Protein 2WEI (pdb70)

Secondary structure (DSSP, 8-state):
--HHHHHHTHHHHHHEEEEEEEEEETTEEEEEEEETTT--EEEEEEEEGGGBSSS-HHHHHHHHHHHHT---TTB--EEEEEE-SSEEEEEE----S-BHHHHHHHHSS--HHHHHHHHHHHHHHHHHHHHTT---S---GGGEEES-SSTTPPEEE-STTGGGTBPPPSS-S-HHHHHTT--HHHHTT---THHHHHHHHHHHHHHHHSS-SS--SSHHHHHHHHHH------SGGGTTS-HHHHHHHHHHT-SSGGGSPPHHHHHHSHHHHHH---

Radius of gyration: 19.46 Å; Cα contacts (8 Å, |Δi|>4): 478; chains: 1; bounding box: 49×35×54 Å

Nearest PDB structures (foldseek):
  2wei-assembly1_A  TM=1.004E+00  e=2.067E-55  Cryptosporidium parvum Iowa II
  3i7c-assembly1_A  TM=9.605E-01  e=8.609E-40  Toxoplasma gondii
  4wg4-assembly1_A  TM=9.644E-01  e=1.020E-39  Toxoplasma gondii
  3upx-assembly1_A  TM=9.645E-01  e=1.513E-39  Toxoplasma gondii
  3ma6-assembly2_B  TM=9.588E-01  e=8.684E-39  Toxoplasma gondii

CATH classification: 3.30.200.20 (+1 more: 1.10.510.10)

InterPro domains:
  IPR000719 Protein kinase domain [PF00069] (76-332)
  IPR000719 Protein kinase domain [PS50011] (76-332)
  IPR000719 Protein kinase domain [SM00220] (76-332)
  IPR002048 EF-hand domain [PF13499] (383-457)
  IPR002048 EF-hand domain [PF13499] (468-531)
  IPR002048 EF-hand domain [PS50222] (380-415)
  IPR002048 EF-hand domain [PS50222] (430-465)
  IPR002048 EF-hand domain [PS50222] (466-501)
  IPR002048 EF-hand domain [PS50222] (502-537)
  IPR002048 EF-hand domain [SM00054] (384-412)
  IPR002048 EF-hand domain [SM00054] (434-462)
  IPR002048 EF-hand domain [SM00054] (470-498)
  IPR002048 EF-hand domain [SM00054] (506-534)
  IPR002048 EF-hand domain [cd00051] (472-532)
  IPR008271 Serine/threonine-protein kinase, active site [PS00108] (194-206)
  IPR011009 Protein kinase-like domain superfamily [SSF56112] (69-348)
  IPR011992 EF-hand domain pair [SSF47473] (380-535)
  IPR017441 Protein kinase, ATP binding site [PS00107] (82-105)
  IPR018247 EF-Hand 1, calcium-binding site [PS00018] (393-405)
  IPR018247 EF-Hand 1, calcium-binding site [PS00018] (443-455)

Structure (mmCIF, N/CA/C/O backbone):
data_2WEI
#
_entry.id   2WEI
#
_cell.length_a   68.900
_cell.length_b   68.900
_cell.length_c   130.460
_cell.angle_alpha   90.00
_cell.angle_beta   90.00
_cell.angle_gamma   90.00
#
_symmetry.space_group_name_H-M   'P 43 21 2'
#
loop_
_entity.id
_entity.type
_entity.pdbx_description
1 polymer 'CALMODULIN-DOMAIN PROTEIN KINASE 1, PUTATIVE'
2 non-polymer 1-tert-butyl-3-(3-methylbenzyl)-1H-pyrazolo[3,4-d]pyrimidin-4-amine
3 water water
#
loop_
_atom_site.group_PDB
_atom_site.id
_atom_site.type_symbol
_atom_site.label_atom_id
_atom_site.label_alt_id
_atom_site.label_comp_id
_atom_site.label_asym_id
_atom_site.label_entity_id
_atom_site.label_seq_id
_atom_site.pdbx_PDB_ins_code
_atom_site.Cartn_x
_atom_site.Cartn_y
_atom_site.Cartn_z
_atom_site.occupancy
_atom_site.B_iso_or_equiv
_atom_site.auth_seq_id
_atom_site.auth_comp_id
_atom_site.auth_asym_id
_atom_site.auth_atom_id
_atom_site.pdbx_PDB_model_num
ATOM 1 N N . SER A 1 9 ? 38.419 -12.377 -24.862 1.00 21.90 -8 SER A N 1
ATOM 2 C CA . SER A 1 9 ? 38.329 -12.367 -26.344 1.00 18.38 -8 SER A CA 1
ATOM 3 C C . SER A 1 9 ? 39.720 -12.541 -26.990 1.00 17.43 -8 SER A C 1
ATOM 4 O O . SER A 1 9 ? 40.749 -12.563 -26.297 1.00 18.68 -8 SER A O 1
ATOM 7 N N . GLY A 1 10 ? 39.735 -12.680 -28.314 1.00 12.10 -7 GLY A N 1
ATOM 8 C CA . GLY A 1 10 ? 40.959 -13.014 -29.044 1.00 12.26 -7 GLY A CA 1
ATOM 9 C C . GLY A 1 10 ? 41.065 -14.521 -29.230 1.00 11.65 -7 GLY A C 1
ATOM 10 O O . GLY A 1 10 ? 40.540 -15.285 -28.415 1.00 12.53 -7 GLY A O 1
ATOM 11 N N . ARG A 1 11 ? 41.722 -14.943 -30.316 1.00 9.67 -6 ARG A N 1
ATOM 12 C CA . ARG A 1 11 ? 41.802 -16.370 -30.667 1.00 9.63 -6 ARG A CA 1
ATOM 13 C C . ARG A 1 11 ? 42.416 -17.245 -29.567 1.00 8.87 -6 ARG A C 1
ATOM 14 O O . ARG A 1 11 ? 41.807 -18.228 -29.142 1.00 5.79 -6 ARG A O 1
ATOM 22 N N . GLU A 1 12 ? 43.617 -16.886 -29.108 1.00 9.33 -5 GLU A N 1
ATOM 23 C CA . GLU A 1 12 ? 44.320 -17.691 -28.096 1.00 6.29 -5 GLU A CA 1
ATOM 24 C C . GLU A 1 12 ? 43.508 -17.854 -26.821 1.00 6.95 -5 GLU A C 1
ATOM 25 O O . GLU A 1 12 ? 43.311 -18.992 -26.332 1.00 5.20 -5 GLU A O 1
ATOM 31 N N . ASN A 1 13 ? 43.043 -16.731 -26.268 1.00 7.12 -4 ASN A N 1
ATOM 32 C CA . ASN A 1 13 ? 42.275 -16.774 -25.029 1.00 6.38 -4 ASN A CA 1
ATOM 33 C C . ASN A 1 13 ? 40.977 -17.572 -25.206 1.00 5.68 -4 ASN A C 1
ATOM 34 O O . ASN A 1 13 ? 40.620 -18.369 -24.349 1.00 5.24 -4 ASN A O 1
ATOM 39 N N . LEU A 1 14 ? 40.284 -17.376 -26.324 1.00 6.73 -3 LEU A N 1
ATOM 40 C CA . LEU A 1 14 ? 39.062 -18.151 -26.597 1.00 8.78 -3 LEU A CA 1
ATOM 41 C C . LEU A 1 14 ? 39.369 -19.656 -26.677 1.00 7.15 -3 LEU A C 1
ATOM 42 O O . LEU A 1 14 ? 38.581 -20.499 -26.200 1.00 10.31 -3 LEU A O 1
ATOM 47 N N . TYR A 1 15 ? 40.514 -19.994 -27.270 1.00 7.16 -2 TYR A N 1
ATOM 48 C CA . TYR A 1 15 ? 40.900 -21.396 -27.406 1.00 8.48 -2 TYR A CA 1
ATOM 49 C C . TYR A 1 15 ? 41.135 -21.976 -26.001 1.00 7.65 -2 TYR A C 1
ATOM 50 O O . TYR A 1 15 ? 40.620 -23.043 -25.659 1.00 6.55 -2 TYR A O 1
ATOM 59 N N . PHE A 1 16 ? 41.878 -21.244 -25.177 1.00 8.47 -1 PHE A N 1
ATOM 60 C CA . PHE A 1 16 ? 42.132 -21.689 -23.811 1.00 9.05 -1 PHE A CA 1
ATOM 61 C C . PHE A 1 16 ? 40.902 -21.687 -22.876 1.00 8.78 -1 PHE A C 1
ATOM 62 O O . PHE A 1 16 ? 40.968 -22.263 -21.798 1.00 6.39 -1 PHE A O 1
ATOM 70 N N . GLN A 1 17 ? 39.818 -21.047 -23.302 1.00 11.80 0 GLN A N 1
ATOM 71 C CA . GLN A 1 17 ? 38.578 -21.045 -22.536 1.00 12.46 0 GLN A CA 1
ATOM 72 C C . GLN A 1 17 ? 37.933 -22.427 -22.528 1.00 15.33 0 GLN A C 1
ATOM 73 O O . GLN A 1 17 ? 37.016 -22.691 -21.751 1.00 14.57 0 GLN A O 1
ATOM 79 N N . GLY A 1 18 ? 38.420 -23.307 -23.398 1.00 10.38 70 GLY A N 1
ATOM 80 C CA . GLY A 1 18 ? 38.123 -24.723 -23.297 1.00 10.21 70 GLY A CA 1
ATOM 81 C C . GLY A 1 18 ? 36.704 -25.049 -23.720 1.00 11.97 70 GLY A C 1
ATOM 82 O O . GLY A 1 18 ? 36.123 -24.364 -24.561 1.00 10.24 70 GLY A O 1
ATOM 83 N N . THR A 1 19 ? 36.144 -26.101 -23.132 1.00 13.26 71 THR A N 1
ATOM 84 C CA . THR A 1 19 ? 35.042 -26.828 -23.750 1.00 14.75 71 THR A CA 1
ATOM 85 C C . THR A 1 19 ? 33.714 -26.111 -23.528 1.00 10.51 71 THR A C 1
ATOM 86 O O . THR A 1 19 ? 32.783 -26.248 -24.321 1.00 15.26 71 THR A O 1
ATOM 90 N N . PHE A 1 20 ? 33.637 -25.346 -22.444 1.00 10.21 72 PHE A N 1
ATOM 91 C CA . PHE A 1 20 ? 32.433 -24.549 -22.145 1.00 8.63 72 PHE A CA 1
ATOM 92 C C . PHE A 1 20 ? 32.110 -23.514 -23.227 1.00 11.82 72 PHE A C 1
ATOM 93 O O . PHE A 1 20 ? 30.963 -23.414 -23.671 1.00 7.65 72 PHE A O 1
ATOM 101 N N . ALA A 1 21 ? 33.114 -22.746 -23.643 1.00 9.92 73 ALA A N 1
ATOM 102 C CA . ALA A 1 21 ? 32.915 -21.710 -24.676 1.00 8.04 73 ALA A CA 1
ATOM 103 C C . ALA A 1 21 ? 32.613 -22.312 -26.052 1.00 9.19 73 ALA A C 1
ATOM 104 O O . ALA A 1 21 ? 31.881 -21.728 -26.861 1.00 10.08 73 ALA A O 1
ATOM 106 N N . GLU A 1 22 ? 33.201 -23.460 -26.307 1.00 7.28 74 GLU A N 1
ATOM 107 C CA . GLU A 1 22 ? 32.948 -24.230 -27.504 1.00 9.82 74 GLU A CA 1
ATOM 108 C C . GLU A 1 22 ? 31.494 -24.716 -27.553 1.00 10.27 74 GLU A C 1
ATOM 109 O O . GLU A 1 22 ? 30.841 -24.599 -28.591 1.00 11.07 74 GLU A O 1
ATOM 115 N N . ARG A 1 23 ? 31.009 -25.252 -26.432 1.00 9.24 75 ARG A N 1
ATOM 116 C CA . ARG A 1 23 ? 29.686 -25.892 -26.351 1.00 8.18 75 ARG A CA 1
ATOM 117 C C . ARG A 1 23 ? 28.531 -24.924 -26.109 1.00 5.49 75 ARG A C 1
ATOM 118 O O . ARG A 1 23 ? 27.425 -25.166 -26.599 1.00 7.98 75 ARG A O 1
ATOM 126 N N . TYR A 1 24 ? 28.783 -23.846 -25.374 1.00 4.06 76 TYR A N 1
ATOM 127 C CA . TYR A 1 24 ? 27.716 -22.955 -24.913 1.00 3.77 76 TYR A CA 1
ATOM 128 C C . TYR A 1 24 ? 27.961 -21.494 -25.254 1.00 3.09 76 TYR A C 1
ATOM 129 O O . TYR A 1 24 ? 29.097 -21.000 -25.196 1.00 7.31 76 TYR A O 1
ATOM 138 N N . ASN A 1 25 ? 26.878 -20.800 -25.551 1.00 5.50 77 ASN A N 1
ATOM 139 C CA . ASN A 1 25 ? 26.876 -19.350 -25.707 1.00 7.92 77 ASN A CA 1
ATOM 140 C C . ASN A 1 25 ? 26.162 -18.735 -24.507 1.00 9.01 77 ASN A C 1
ATOM 141 O O . ASN A 1 25 ? 25.087 -19.203 -24.118 1.00 10.19 77 ASN A O 1
ATOM 146 N N . ILE A 1 26 ? 26.774 -17.710 -23.920 1.00 9.35 78 ILE A N 1
ATOM 147 C CA . ILE A 1 26 ? 26.122 -16.861 -22.904 1.00 9.45 78 ILE A CA 1
ATOM 148 C C . ILE A 1 26 ? 25.063 -15.930 -23.531 1.00 9.54 78 ILE A C 1
ATOM 149 O O . ILE A 1 26 ? 25.363 -15.108 -24.439 1.00 10.69 78 ILE A O 1
ATOM 154 N N . VAL A 1 27 ? 23.823 -16.037 -23.051 1.00 9.96 79 VAL A N 1
ATOM 155 C CA . VAL A 1 27 ? 22.748 -15.131 -23.484 1.00 7.58 79 VAL A CA 1
ATOM 156 C C . VAL A 1 27 ? 22.685 -13.869 -22.607 1.00 8.51 79 VAL A C 1
ATOM 157 O O . VAL A 1 27 ? 22.589 -12.754 -23.115 1.00 8.09 79 VAL A O 1
ATOM 161 N N . CYS A 1 28 ? 22.714 -14.039 -21.286 1.00 6.60 80 CYS A N 1
ATOM 162 C CA . CYS A 1 28 ? 22.663 -12.877 -20.371 1.00 4.95 80 CYS A CA 1
ATOM 163 C C . CYS A 1 28 ? 23.057 -13.271 -18.962 1.00 3.73 80 CYS A C 1
ATOM 164 O O . CYS A 1 28 ? 23.083 -14.470 -18.622 1.00 4.75 80 CYS A O 1
ATOM 167 N N . MET A 1 29 ? 23.365 -12.260 -18.155 1.00 5.60 81 MET A N 1
ATOM 168 C CA . MET A 1 29 ? 23.641 -12.459 -16.728 1.00 6.15 81 MET A CA 1
ATOM 169 C C . MET A 1 29 ? 22.302 -12.609 -16.003 1.00 6.39 81 MET A C 1
ATOM 170 O O . MET A 1 29 ? 21.338 -11.890 -16.326 1.00 8.20 81 MET A O 1
ATOM 178 N N . LEU A 1 30 ? 22.240 -13.515 -15.028 1.00 4.00 82 LEU A N 1
ATOM 179 C CA . LEU A 1 30 ? 21.027 -13.705 -14.203 1.00 4.30 82 LEU A CA 1
ATOM 180 C C . LEU A 1 30 ? 21.167 -13.218 -12.751 1.00 9.80 82 LEU A C 1
ATOM 181 O O . LEU A 1 30 ? 20.164 -12.963 -12.077 1.00 12.13 82 LEU A O 1
ATOM 186 N N . GLY A 1 31 ? 22.397 -13.082 -12.273 1.00 7.59 83 GLY A N 1
ATOM 187 C CA . GLY A 1 31 ? 22.626 -12.574 -10.930 1.00 8.25 83 GLY A CA 1
ATOM 188 C C . GLY A 1 31 ? 23.718 -13.327 -10.212 1.00 7.51 83 GLY A C 1
ATOM 189 O O . GLY A 1 31 ? 24.181 -14.355 -10.684 1.00 5.07 83 GLY A O 1
ATOM 190 N N . LYS A 1 32 ? 24.132 -12.771 -9.073 1.00 8.40 84 LYS A N 1
ATOM 191 C CA . LYS A 1 32 ? 25.127 -13.394 -8.212 1.00 7.60 84 LYS A CA 1
ATOM 192 C C . LYS A 1 32 ? 24.437 -14.464 -7.362 1.00 7.62 84 LYS A C 1
ATOM 193 O O . LYS A 1 32 ? 23.457 -14.174 -6.650 1.00 10.31 84 LYS A O 1
ATOM 197 N N . GLY A 1 33 ? 24.952 -15.687 -7.429 1.00 5.93 85 GLY A N 1
ATOM 198 C CA . GLY A 1 33 ? 24.511 -16.772 -6.549 1.00 7.08 85 GLY A CA 1
ATOM 199 C C . GLY A 1 33 ? 25.612 -17.022 -5.538 1.00 9.72 85 GLY A C 1
ATOM 200 O O . GLY A 1 33 ? 26.685 -16.396 -5.611 1.00 10.95 85 GLY A O 1
ATOM 201 N N . SER A 1 34 ? 25.365 -17.918 -4.586 1.00 8.15 86 SER A N 1
ATOM 202 C CA . SER A 1 34 ? 26.447 -18.364 -3.716 1.00 9.03 86 SER A CA 1
ATOM 203 C C . SER A 1 34 ? 27.555 -18.923 -4.600 1.00 6.99 86 SER A C 1
ATOM 204 O O . SER A 1 34 ? 27.296 -19.592 -5.618 1.00 9.21 86 SER A O 1
ATOM 207 N N . PHE A 1 35 ? 28.796 -18.619 -4.246 1.00 7.24 87 PHE A N 1
ATOM 208 C CA . PHE A 1 35 ? 29.956 -19.217 -4.907 1.00 8.96 87 PHE A CA 1
ATOM 209 C C . PHE A 1 35 ? 30.338 -18.574 -6.233 1.00 11.09 87 PHE A C 1
ATOM 210 O O . PHE A 1 35 ? 31.499 -18.686 -6.643 1.00 16.31 87 PHE A O 1
ATOM 218 N N . GLY A 1 36 ? 29.402 -17.908 -6.914 1.00 5.03 88 GLY A N 1
ATOM 219 C CA . GLY A 1 36 ? 29.691 -17.464 -8.264 1.00 7.11 88 GLY A CA 1
ATOM 220 C C . GLY A 1 36 ? 28.560 -16.738 -8.954 1.00 8.31 88 GLY A C 1
ATOM 221 O O . GLY A 1 36 ? 27.484 -16.561 -8.395 1.00 7.80 88 GLY A O 1
ATOM 222 N N . GLU A 1 37 ? 28.826 -16.314 -10.181 1.00 7.98 89 GLU A N 1
ATOM 223 C CA . GLU A 1 37 ? 27.825 -15.641 -11.008 1.00 7.58 89 GLU A CA 1
ATOM 224 C C . GLU A 1 37 ? 27.036 -16.684 -11.783 1.00 2.00 89 GLU A C 1
ATOM 225 O O . GLU A 1 37 ? 27.579 -17.669 -12.274 1.00 4.49 89 GLU A O 1
ATOM 231 N N . VAL A 1 38 ? 25.736 -16.453 -11.910 1.00 2.00 90 VAL A N 1
ATOM 232 C CA . VAL A 1 38 ? 24.870 -17.312 -12.693 1.00 2.00 90 VAL A CA 1
ATOM 233 C C . VAL A 1 38 ? 24.457 -16.572 -13.956 1.00 2.00 90 VAL A C 1
ATOM 234 O O . VAL A 1 38 ? 24.102 -15.380 -13.900 1.00 2.38 90 VAL A O 1
ATOM 238 N N . LEU A 1 39 ? 24.502 -17.292 -15.059 1.00 2.89 91 LEU A N 1
ATOM 239 C CA . LEU A 1 39 ? 24.195 -16.778 -16.382 1.00 3.76 91 LEU A CA 1
ATOM 240 C C . LEU A 1 39 ? 23.204 -17.732 -17.038 1.00 2.00 91 LEU A C 1
ATOM 241 O O . LEU A 1 39 ? 23.187 -18.931 -16.742 1.00 5.64 91 LEU A O 1
ATOM 246 N N . LYS A 1 40 ? 22.415 -17.206 -17.969 1.00 2.00 92 LYS A N 1
ATOM 247 C CA . LYS A 1 40 ? 21.635 -18.036 -18.881 1.00 2.94 92 LYS A CA 1
ATOM 248 C C . LYS A 1 40 ? 22.496 -18.308 -20.088 1.00 3.01 92 LYS A C 1
ATOM 249 O O . LYS A 1 40 ? 23.078 -17.363 -20.660 1.00 3.02 92 LYS A O 1
ATOM 255 N N . CYS A 1 41 ? 22.619 -19.584 -20.460 1.00 2.89 93 CYS A N 1
ATOM 256 C CA . CYS A 1 41 ? 23.391 -19.970 -21.641 1.00 5.73 93 CYS A CA 1
ATOM 257 C C . CYS A 1 41 ? 22.580 -20.869 -22.544 1.00 6.47 93 CYS A C 1
ATOM 258 O O . CYS A 1 41 ? 21.541 -21.400 -22.149 1.00 5.48 93 CYS A O 1
ATOM 261 N N . LYS A 1 42 ? 23.072 -21.038 -23.759 1.00 6.16 94 LYS A N 1
ATOM 262 C CA . LYS A 1 42 ? 22.432 -21.923 -24.719 1.00 6.41 94 LYS A CA 1
ATOM 263 C C . LYS A 1 42 ? 23.423 -22.940 -25.225 1.00 2.00 94 LYS A C 1
ATOM 264 O O . LYS A 1 42 ? 24.554 -22.591 -25.560 1.00 2.94 94 LYS A O 1
ATOM 266 N N . ASP A 1 43 ? 22.989 -24.197 -25.346 1.00 2.94 95 ASP A N 1
ATOM 267 C CA . ASP A 1 43 ? 23.791 -25.211 -26.001 1.00 2.00 95 ASP A CA 1
ATOM 268 C C . ASP A 1 43 ? 23.827 -24.831 -27.482 1.00 2.00 95 ASP A C 1
ATOM 269 O O . ASP A 1 43 ? 22.785 -24.710 -28.098 1.00 3.88 95 ASP A O 1
ATOM 274 N N . ARG A 1 44 ? 25.004 -24.616 -28.032 1.00 2.00 96 ARG A N 1
ATOM 275 C CA . ARG A 1 44 ? 25.076 -24.087 -29.406 1.00 5.81 96 ARG A CA 1
ATOM 276 C C . ARG A 1 44 ? 24.428 -25.035 -30.415 1.00 9.78 96 ARG A C 1
ATOM 277 O O . ARG A 1 44 ? 23.644 -24.598 -31.290 1.00 12.41 96 ARG A O 1
ATOM 285 N N . ILE A 1 45 ? 24.704 -26.329 -30.270 1.00 8.60 97 ILE A N 1
ATOM 286 C CA . ILE A 1 45 ? 24.156 -27.329 -31.203 1.00 8.04 97 ILE A CA 1
ATOM 287 C C . ILE A 1 45 ? 22.631 -27.474 -31.098 1.00 7.02 97 ILE A C 1
ATOM 288 O O . ILE A 1 45 ? 21.935 -27.502 -32.123 1.00 8.62 97 ILE A O 1
ATOM 293 N N . THR A 1 46 ? 22.101 -27.571 -29.883 1.00 6.11 98 THR A N 1
ATOM 294 C CA . THR A 1 46 ? 20.694 -27.898 -29.704 1.00 5.59 98 THR A CA 1
ATOM 295 C C . THR A 1 46 ? 19.816 -26.666 -29.505 1.00 5.40 98 THR A C 1
ATOM 296 O O . THR A 1 46 ? 18.595 -26.758 -29.628 1.00 8.14 98 THR A O 1
ATOM 300 N N . GLN A 1 47 ? 20.449 -25.530 -29.201 1.00 7.11 99 GLN A N 1
ATOM 301 C CA . GLN A 1 47 ? 19.770 -24.255 -28.896 1.00 8.22 99 GLN A CA 1
ATOM 302 C C . GLN A 1 47 ? 18.916 -24.245 -27.610 1.00 8.45 99 GLN A C 1
ATOM 303 O O . GLN A 1 47 ? 18.231 -23.270 -27.332 1.00 10.35 99 GLN A O 1
ATOM 309 N N . GLN A 1 48 ? 18.987 -25.319 -26.823 1.00 6.46 100 GLN A N 1
ATOM 310 C CA . GLN A 1 48 ? 18.306 -25.407 -25.528 1.00 5.42 100 GLN A CA 1
ATOM 311 C C . GLN A 1 48 ? 19.010 -24.539 -24.511 1.00 4.28 100 GLN A C 1
ATOM 312 O O . GLN A 1 48 ? 20.246 -24.436 -24.516 1.00 3.57 100 GLN A O 1
ATOM 314 N N . GLU A 1 49 ? 18.235 -23.912 -23.645 1.00 9.75 101 GLU A N 1
ATOM 315 C CA . GLU A 1 49 ? 18.778 -22.989 -22.668 1.00 9.60 101 GLU A CA 1
ATOM 316 C C . GLU A 1 49 ? 18.956 -23.632 -21.313 1.00 11.15 101 GLU A C 1
ATOM 317 O O . GLU A 1 49 ? 18.176 -24.492 -20.907 1.00 7.90 101 GLU A O 1
ATOM 323 N N . TYR A 1 50 ? 20.000 -23.196 -20.619 1.00 6.87 102 TYR A N 1
ATOM 324 C CA . TYR A 1 50 ? 20.358 -23.719 -19.304 1.00 6.98 102 TYR A CA 1
ATOM 325 C C . TYR A 1 50 ? 20.811 -22.563 -18.443 1.00 7.63 102 TYR A C 1
ATOM 326 O O . TYR A 1 50 ? 21.013 -21.448 -18.943 1.00 9.82 102 TYR A O 1
ATOM 335 N N . ALA A 1 51 ? 20.936 -22.843 -17.153 1.00 6.21 103 ALA A N 1
ATOM 336 C CA . ALA A 1 51 ? 21.643 -21.972 -16.215 1.00 5.82 103 ALA A CA 1
ATOM 337 C C . ALA A 1 51 ? 23.071 -22.502 -16.043 1.00 6.55 103 ALA A C 1
ATOM 338 O O . ALA A 1 51 ? 23.293 -23.721 -15.948 1.00 9.50 103 ALA A O 1
ATOM 340 N N . VAL A 1 52 ? 24.025 -21.584 -16.006 1.00 7.23 104 VAL A N 1
ATOM 341 C CA . VAL A 1 52 ? 25.433 -21.930 -15.706 1.00 5.17 104 VAL A CA 1
ATOM 342 C C . VAL A 1 52 ? 25.943 -21.087 -14.543 1.00 6.27 104 VAL A C 1
ATOM 343 O O . VAL A 1 52 ? 25.749 -19.871 -14.513 1.00 8.37 104 VAL A O 1
ATOM 347 N N . LYS A 1 53 ? 26.534 -21.757 -13.560 1.00 6.41 105 LYS A N 1
ATOM 348 C CA . LYS A 1 53 ? 27.235 -21.082 -12.491 1.00 7.41 105 LYS A CA 1
ATOM 349 C C . LYS A 1 53 ? 28.717 -21.118 -12.757 1.00 8.03 105 LYS A C 1
ATOM 350 O O . LYS A 1 53 ? 29.318 -22.190 -12.920 1.00 8.75 105 LYS A O 1
ATOM 356 N N . VAL A 1 54 ? 29.311 -19.937 -12.741 1.00 8.48 106 VAL A N 1
ATOM 357 C CA . VAL A 1 54 ? 30.722 -19.751 -13.034 1.00 6.02 106 VAL A CA 1
ATOM 358 C C . VAL A 1 54 ? 31.434 -19.479 -11.723 1.00 10.04 106 VAL A C 1
ATOM 359 O O . VAL A 1 54 ? 31.166 -18.460 -11.081 1.00 9.65 106 VAL A O 1
ATOM 363 N N . ILE A 1 55 ? 32.331 -20.393 -11.339 1.00 7.59 107 ILE A N 1
ATOM 364 C CA . ILE A 1 55 ? 32.965 -20.365 -10.004 1.00 8.94 107 ILE A CA 1
ATOM 365 C C . ILE A 1 55 ? 34.463 -20.220 -10.152 1.00 10.71 107 ILE A C 1
ATOM 366 O O . ILE A 1 55 ? 35.108 -21.079 -10.783 1.00 7.28 107 ILE A O 1
ATOM 371 N N . ASN A 1 56 ? 35.045 -19.153 -9.592 1.00 5.76 108 ASN A N 1
ATOM 372 C CA . ASN A 1 56 ? 36.492 -18.983 -9.671 1.00 8.50 108 ASN A CA 1
ATOM 373 C C . ASN A 1 56 ? 37.189 -20.170 -8.992 1.00 7.63 108 ASN A C 1
ATOM 374 O O . ASN A 1 56 ? 36.792 -20.578 -7.892 1.00 9.53 108 ASN A O 1
ATOM 379 N N . LYS A 1 57 ? 38.214 -20.728 -9.637 1.00 8.69 109 LYS A N 1
ATOM 380 C CA . LYS A 1 57 ? 38.937 -21.882 -9.072 1.00 11.42 109 LYS A CA 1
ATOM 381 C C . LYS A 1 57 ? 39.623 -21.574 -7.738 1.00 13.73 109 LYS A C 1
ATOM 382 O O . LYS A 1 57 ? 39.833 -22.483 -6.924 1.00 13.25 109 LYS A O 1
ATOM 388 N N . ALA A 1 58 ? 39.940 -20.297 -7.511 1.00 15.15 110 ALA A N 1
ATOM 389 C CA . ALA A 1 58 ? 40.449 -19.814 -6.208 1.00 15.71 110 ALA A CA 1
ATOM 390 C C . ALA A 1 58 ? 39.436 -20.026 -5.066 1.00 16.02 110 ALA A C 1
ATOM 391 O O . ALA A 1 58 ? 39.836 -20.031 -3.894 1.00 17.03 110 ALA A O 1
ATOM 393 N N . SER A 1 59 ? 38.146 -20.203 -5.412 1.00 11.73 111 SER A N 1
ATOM 394 C CA . SER A 1 59 ? 37.071 -20.455 -4.439 1.00 11.91 111 SER A CA 1
ATOM 395 C C . SER A 1 59 ? 36.877 -21.933 -4.095 1.00 10.24 111 SER A C 1
ATOM 396 O O . SER A 1 59 ? 36.054 -22.256 -3.234 1.00 14.95 111 SER A O 1
ATOM 399 N N . ALA A 1 60 ? 37.615 -22.831 -4.736 1.00 10.53 112 ALA A N 1
ATOM 400 C CA . ALA A 1 60 ? 37.562 -24.259 -4.348 1.00 8.67 112 ALA A CA 1
ATOM 401 C C . ALA A 1 60 ? 38.071 -24.452 -2.939 1.00 8.88 112 ALA A C 1
ATOM 402 O O . ALA A 1 60 ? 39.107 -23.917 -2.577 1.00 9.36 112 ALA A O 1
ATOM 404 N N . LYS A 1 61 ? 37.336 -25.230 -2.140 1.00 6.29 113 LYS A N 1
ATOM 405 C CA . LYS A 1 61 ? 37.806 -25.589 -0.807 1.00 7.44 113 LYS A CA 1
ATOM 406 C C . LYS A 1 61 ? 38.819 -26.708 -0.883 1.00 7.26 113 LYS A C 1
ATOM 407 O O . LYS A 1 61 ? 39.705 -26.809 -0.058 1.00 7.75 113 LYS A O 1
ATOM 413 N N . ASN A 1 62 ? 38.689 -27.554 -1.903 1.00 8.51 114 ASN A N 1
ATOM 414 C CA . ASN A 1 62 ? 39.582 -28.679 -2.040 1.00 9.22 114 ASN A CA 1
ATOM 415 C C . ASN A 1 62 ? 40.573 -28.394 -3.133 1.00 9.19 114 ASN A C 1
ATOM 416 O O . ASN A 1 62 ? 40.165 -28.087 -4.265 1.00 11.76 114 ASN A O 1
ATOM 421 N N . LYS A 1 63 ? 41.852 -28.544 -2.822 1.00 8.24 115 LYS A N 1
ATOM 422 C CA . LYS A 1 63 ? 42.907 -28.221 -3.764 1.00 9.91 115 LYS A CA 1
ATOM 423 C C . LYS A 1 63 ? 43.080 -29.263 -4.870 1.00 12.24 115 LYS A C 1
ATOM 424 O O . LYS A 1 63 ? 43.708 -28.974 -5.877 1.00 12.66 115 LYS A O 1
ATOM 430 N N . ASP A 1 64 ? 42.468 -30.437 -4.699 1.00 7.61 116 ASP A N 1
ATOM 431 C CA . ASP A 1 64 ? 42.494 -31.501 -5.715 1.00 8.01 116 ASP A CA 1
ATOM 432 C C . ASP A 1 64 ? 41.258 -31.366 -6.606 1.00 6.86 116 ASP A C 1
ATOM 433 O O . ASP A 1 64 ? 40.145 -31.749 -6.211 1.00 7.22 116 ASP A O 1
ATOM 438 N N . THR A 1 65 ? 41.426 -30.796 -7.810 1.00 4.97 117 THR A N 1
ATOM 439 C CA . THR A 1 65 ? 40.298 -30.619 -8.713 1.00 7.43 117 THR A CA 1
ATOM 440 C C . THR A 1 65 ? 39.548 -31.919 -9.015 1.00 5.27 117 THR A C 1
ATOM 441 O O . THR A 1 65 ? 38.327 -31.912 -9.138 1.00 6.65 117 THR A O 1
ATOM 445 N N . SER A 1 66 ? 40.264 -33.025 -9.090 1.00 3.92 118 SER A N 1
ATOM 446 C CA . SER A 1 66 ? 39.588 -34.305 -9.366 1.00 6.25 118 SER A CA 1
ATOM 447 C C . SER A 1 66 ? 38.528 -34.671 -8.340 1.00 7.96 118 SER A C 1
ATOM 448 O O . SER A 1 66 ? 37.569 -35.323 -8.683 1.00 7.61 118 SER A O 1
ATOM 451 N N . THR A 1 67 ? 38.699 -34.259 -7.074 1.00 7.68 119 THR A N 1
ATOM 452 C CA . THR A 1 67 ? 37.699 -34.550 -6.050 1.00 5.46 119 THR A CA 1
ATOM 453 C C . THR A 1 67 ? 36.465 -33.726 -6.259 1.00 6.34 119 THR A C 1
ATOM 454 O O . THR A 1 67 ? 35.347 -34.204 -6.020 1.00 10.19 119 THR A O 1
ATOM 458 N N . ILE A 1 68 ? 36.638 -32.477 -6.694 1.00 5.24 120 ILE A N 1
ATOM 459 C CA . ILE A 1 68 ? 35.496 -31.636 -7.010 1.00 9.79 120 ILE A CA 1
ATOM 460 C C . ILE A 1 68 ? 34.700 -32.245 -8.176 1.00 9.85 120 ILE A C 1
ATOM 461 O O . ILE A 1 68 ? 33.502 -32.377 -8.102 1.00 9.16 120 ILE A O 1
ATOM 466 N N . LEU A 1 69 ? 35.395 -32.669 -9.235 1.00 8.57 121 LEU A N 1
ATOM 467 C CA . LEU A 1 69 ? 34.736 -33.285 -10.374 1.00 7.51 121 LEU A CA 1
ATOM 468 C C . LEU A 1 69 ? 33.999 -34.548 -9.961 1.00 6.27 121 LEU A C 1
ATOM 469 O O . LEU A 1 69 ? 32.883 -34.776 -10.407 1.00 7.50 121 LEU A O 1
ATOM 474 N N . ARG A 1 70 ? 34.608 -35.366 -9.107 1.00 5.61 122 ARG A N 1
ATOM 475 C CA . ARG A 1 70 ? 33.950 -36.587 -8.628 1.00 4.33 122 ARG A CA 1
ATOM 476 C C . ARG A 1 70 ? 32.692 -36.269 -7.846 1.00 6.83 122 ARG A C 1
ATOM 477 O O . ARG A 1 70 ? 31.617 -36.875 -8.062 1.00 6.82 122 ARG A O 1
ATOM 485 N N . GLU A 1 71 ? 32.796 -35.285 -6.948 1.00 9.65 123 GLU A N 1
ATOM 486 C CA . GLU A 1 71 ? 31.640 -34.896 -6.127 1.00 13.21 123 GLU A CA 1
ATOM 487 C C . GLU A 1 71 ? 30.484 -34.480 -7.001 1.00 11.75 123 GLU A C 1
ATOM 488 O O . GLU A 1 71 ? 29.349 -34.964 -6.850 1.00 10.70 123 GLU A O 1
ATOM 494 N N . VAL A 1 72 ? 30.759 -33.600 -7.957 1.00 11.65 124 VAL A N 1
ATOM 495 C CA . VAL A 1 72 ? 29.733 -33.108 -8.832 1.00 12.71 124 VAL A CA 1
ATOM 496 C C . VAL A 1 72 ? 29.192 -34.203 -9.749 1.00 13.27 124 VAL A C 1
ATOM 497 O O . VAL A 1 72 ? 27.994 -34.249 -10.009 1.00 13.75 124 VAL A O 1
ATOM 501 N N . GLU A 1 73 ? 30.057 -35.120 -10.219 1.00 9.11 125 GLU A N 1
ATOM 502 C CA . GLU A 1 73 ? 29.577 -36.290 -10.978 1.00 10.99 125 GLU A CA 1
ATOM 503 C C . GLU A 1 73 ? 28.591 -37.135 -10.174 1.00 10.15 125 GLU A C 1
ATOM 504 O O . GLU A 1 73 ? 27.641 -37.682 -10.727 1.00 14.17 125 GLU A O 1
ATOM 510 N N . LEU A 1 74 ? 28.834 -37.311 -8.873 1.00 9.74 126 LEU A N 1
ATOM 511 C CA . LEU A 1 74 ? 27.862 -38.042 -8.037 1.00 10.01 126 LEU A CA 1
ATOM 512 C C . LEU A 1 74 ? 26.541 -37.288 -7.982 1.00 9.79 126 LEU A C 1
ATOM 513 O O . LEU A 1 74 ? 25.480 -37.890 -8.078 1.00 10.22 126 LEU A O 1
ATOM 518 N N . LEU A 1 75 ? 26.609 -35.968 -7.854 1.00 9.35 127 LEU A N 1
ATOM 519 C CA . LEU A 1 75 ? 25.381 -35.163 -7.798 1.00 9.24 127 LEU A CA 1
ATOM 520 C C . LEU A 1 75 ? 24.577 -35.191 -9.103 1.00 12.18 127 LEU A C 1
ATOM 521 O O . LEU A 1 75 ? 23.329 -35.176 -9.079 1.00 12.84 127 LEU A O 1
ATOM 526 N N . LYS A 1 76 ? 25.265 -35.272 -10.248 1.00 11.54 128 LYS A N 1
ATOM 527 C CA . LYS A 1 76 ? 24.590 -35.388 -11.547 1.00 14.15 128 LYS A CA 1
ATOM 528 C C . LYS A 1 76 ? 23.740 -36.641 -11.667 1.00 14.06 128 LYS A C 1
ATOM 529 O O . LYS A 1 76 ? 22.756 -36.651 -12.403 1.00 19.74 128 LYS A O 1
ATOM 535 N N . LYS A 1 77 ? 24.118 -37.717 -10.978 1.00 12.46 129 LYS A N 1
ATOM 536 C CA . LYS A 1 77 ? 23.408 -38.975 -11.103 1.00 14.76 129 LYS A CA 1
ATOM 537 C C . LYS A 1 77 ? 22.121 -39.019 -10.272 1.00 13.56 129 LYS A C 1
ATOM 538 O O . LYS A 1 77 ? 21.295 -39.923 -10.430 1.00 15.45 129 LYS A O 1
ATOM 544 N N . LEU A 1 78 ? 21.971 -38.058 -9.369 1.00 12.06 130 LEU A N 1
ATOM 545 C CA . LEU A 1 78 ? 20.806 -38.006 -8.517 1.00 13.16 130 LEU A CA 1
ATOM 546 C C . LEU 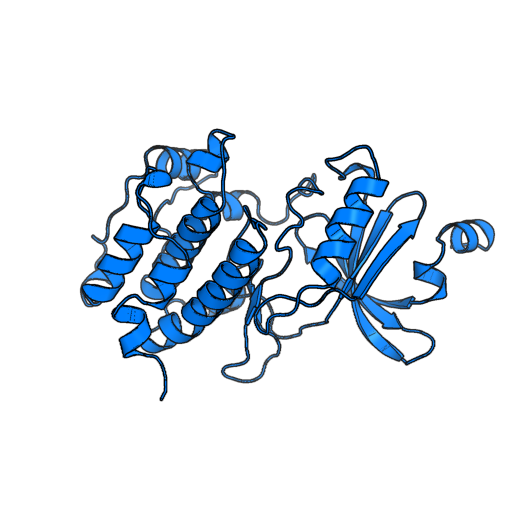A 1 78 ? 19.660 -37.342 -9.252 1.00 13.44 130 LEU A C 1
ATOM 547 O O . LEU A 1 78 ? 19.864 -36.571 -10.212 1.00 11.03 130 LEU A O 1
ATOM 552 N N . ASP A 1 79 ? 18.454 -37.655 -8.793 1.00 10.07 131 ASP A N 1
ATOM 553 C CA . ASP A 1 79 ? 17.232 -37.259 -9.452 1.00 12.63 131 ASP A CA 1
ATOM 554 C C . ASP A 1 79 ? 16.047 -37.216 -8.472 1.00 8.29 131 ASP A C 1
ATOM 555 O O . ASP A 1 79 ? 15.614 -38.238 -7.966 1.00 9.55 131 ASP A O 1
ATOM 560 N N . HIS A 1 80 ? 15.532 -36.012 -8.219 1.00 7.86 132 HIS A N 1
ATOM 561 C CA . HIS A 1 80 ? 14.357 -35.810 -7.371 1.00 6.25 132 HIS A CA 1
ATOM 562 C C . HIS A 1 80 ? 13.658 -34.508 -7.828 1.00 3.88 132 HIS A C 1
ATOM 563 O O . HIS A 1 80 ? 14.306 -33.536 -8.185 1.00 5.60 132 HIS A O 1
ATOM 570 N N . PRO A 1 81 ? 12.318 -34.486 -7.843 1.00 6.71 133 PRO A N 1
ATOM 571 C CA . PRO A 1 81 ? 11.616 -33.324 -8.401 1.00 8.64 133 PRO A CA 1
ATOM 572 C C . PRO A 1 81 ? 11.798 -31.988 -7.662 1.00 7.38 133 PRO A C 1
ATOM 573 O O . PRO A 1 81 ? 11.453 -30.933 -8.217 1.00 10.26 133 PRO A O 1
ATOM 577 N N . ASN A 1 82 ? 12.334 -32.034 -6.449 1.00 7.94 134 ASN A N 1
ATOM 578 C CA . ASN A 1 82 ? 12.573 -30.823 -5.667 1.00 6.72 134 ASN A CA 1
ATOM 579 C C . ASN A 1 82 ? 14.061 -30.481 -5.504 1.00 6.59 134 ASN A C 1
ATOM 580 O O . ASN A 1 82 ? 14.413 -29.652 -4.653 1.00 7.32 134 ASN A O 1
ATOM 585 N N . ILE A 1 83 ? 14.903 -31.159 -6.276 1.00 5.64 135 ILE A N 1
ATOM 586 C CA . ILE A 1 83 ? 16.348 -30.900 -6.301 1.00 5.48 135 ILE A CA 1
ATOM 587 C C . ILE A 1 83 ? 16.717 -30.461 -7.732 1.00 4.98 135 ILE A C 1
ATOM 588 O O . ILE A 1 83 ? 16.368 -31.112 -8.709 1.00 7.04 135 ILE A O 1
ATOM 593 N N . MET A 1 84 ? 17.407 -29.327 -7.858 1.00 7.11 136 MET A N 1
ATOM 594 C CA . MET A 1 84 ? 17.854 -28.886 -9.164 1.00 7.91 136 MET A CA 1
ATOM 595 C C . MET A 1 84 ? 18.684 -29.996 -9.853 1.00 6.98 136 MET A C 1
ATOM 596 O O . MET A 1 84 ? 19.598 -30.546 -9.258 1.00 8.43 136 MET A O 1
ATOM 601 N N . LYS A 1 85 ? 18.365 -30.305 -11.117 1.00 8.86 137 LYS A N 1
ATOM 602 C CA . LYS A 1 85 ? 19.176 -31.239 -11.948 1.00 8.21 137 LYS A CA 1
ATOM 603 C C . LYS A 1 85 ? 20.406 -30.550 -12.527 1.00 9.29 137 LYS A C 1
ATOM 604 O O . LYS A 1 85 ? 20.333 -29.431 -13.047 1.00 8.87 137 LYS A O 1
ATOM 610 N N . LEU A 1 86 ? 21.557 -31.213 -12.398 1.00 7.08 138 LEU A N 1
ATOM 611 C CA . LEU A 1 86 ? 22.800 -30.741 -12.984 1.00 9.48 138 LEU A CA 1
ATOM 612 C C . LEU A 1 86 ? 23.107 -31.597 -14.199 1.00 8.08 138 LEU A C 1
ATOM 613 O O . LEU A 1 86 ? 22.845 -32.833 -14.213 1.00 10.52 138 LEU A O 1
ATOM 618 N N . PHE A 1 87 ? 23.681 -30.971 -15.222 1.00 7.31 139 PHE A N 1
ATOM 619 C CA . PHE A 1 87 ? 23.966 -31.652 -16.453 1.00 7.01 139 PHE A CA 1
ATOM 620 C C . PHE A 1 87 ? 25.452 -31.808 -16.724 1.00 9.35 139 PHE A C 1
ATOM 621 O O . PHE A 1 87 ? 25.856 -32.832 -17.261 1.00 9.49 139 PHE A O 1
ATOM 629 N N . GLU A 1 88 ? 26.257 -30.804 -16.346 1.00 10.72 140 GLU A N 1
ATOM 630 C CA . GLU A 1 88 ? 27.693 -30.784 -16.677 1.00 11.33 140 GLU A CA 1
ATOM 631 C C . GLU A 1 88 ? 28.500 -29.976 -15.675 1.00 9.69 140 GLU A C 1
ATOM 632 O O . GLU A 1 88 ? 28.043 -28.977 -15.161 1.00 9.51 140 GLU A O 1
ATOM 638 N N . ILE A 1 89 ? 29.742 -30.397 -15.453 1.00 8.08 141 ILE A N 1
ATOM 639 C CA . ILE A 1 89 ? 30.764 -29.509 -14.863 1.00 9.84 141 ILE A CA 1
ATOM 640 C C . ILE A 1 89 ? 31.955 -29.497 -15.810 1.00 11.55 141 ILE A C 1
ATOM 641 O O . ILE A 1 89 ? 32.514 -30.543 -16.145 1.00 12.28 141 ILE A O 1
ATOM 646 N N . LEU A 1 90 ? 32.304 -28.294 -16.257 1.00 9.09 142 LEU A N 1
ATOM 647 C CA . LEU A 1 90 ? 33.400 -28.053 -17.181 1.00 7.46 142 LEU A CA 1
ATOM 648 C C . LEU A 1 90 ? 34.378 -27.090 -16.505 1.00 8.97 142 LEU A C 1
ATOM 649 O O . LEU A 1 90 ? 34.057 -26.500 -15.465 1.00 8.94 142 LEU A O 1
ATOM 654 N N . GLU A 1 91 ? 35.566 -26.942 -17.093 1.00 10.26 143 GLU A N 1
ATOM 655 C CA . GLU A 1 91 ? 36.593 -26.045 -16.534 1.00 12.14 143 GLU A CA 1
ATOM 656 C C . GLU A 1 91 ? 37.385 -25.330 -17.590 1.00 13.11 143 GLU A C 1
ATOM 657 O O . GLU A 1 91 ? 37.556 -25.825 -18.697 1.00 11.91 143 GLU A O 1
ATOM 663 N N . ASP A 1 92 ? 37.957 -24.196 -17.198 1.00 11.30 144 ASP A N 1
ATOM 664 C CA . ASP A 1 92 ? 39.112 -23.653 -17.908 1.00 9.44 144 ASP A CA 1
ATOM 665 C C . ASP A 1 92 ? 40.158 -23.320 -16.844 1.00 7.97 144 ASP A C 1
ATOM 666 O O . ASP A 1 92 ? 40.049 -23.819 -15.726 1.00 8.25 144 ASP A O 1
ATOM 671 N N . SER A 1 93 ? 41.188 -22.542 -17.176 1.00 8.87 145 SER A N 1
ATOM 672 C CA . SER A 1 93 ? 42.261 -22.337 -16.210 1.00 9.57 145 SER A CA 1
ATOM 673 C C . SER A 1 93 ? 41.802 -21.559 -14.987 1.00 8.08 145 SER A C 1
ATOM 674 O O . SER A 1 93 ? 42.370 -21.719 -13.913 1.00 7.60 145 SER A O 1
ATOM 677 N N . SER A 1 94 ? 40.798 -20.699 -15.169 1.00 7.35 146 SER A N 1
ATOM 678 C CA . SER A 1 94 ? 40.364 -19.777 -14.111 1.00 8.94 146 SER A CA 1
ATOM 679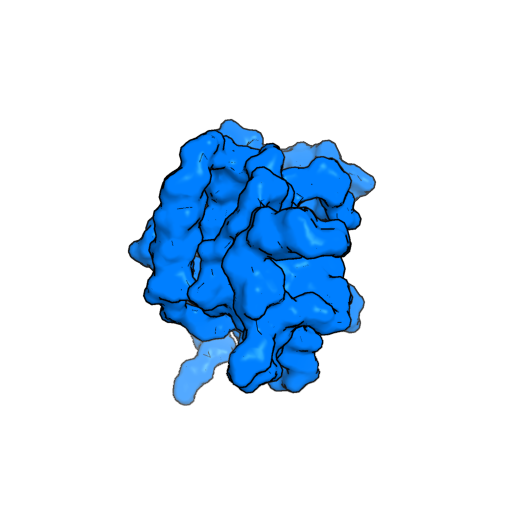 C C . SER A 1 94 ? 39.121 -20.243 -13.348 1.00 8.82 146 SER A C 1
ATOM 680 O O . SER A 1 94 ? 38.902 -19.822 -12.204 1.00 8.06 146 SER A O 1
ATOM 683 N N . SER A 1 95 ? 38.280 -21.086 -13.971 1.00 7.84 147 SER A N 1
ATOM 684 C CA . SER A 1 95 ? 36.912 -21.250 -13.501 1.00 6.04 147 SER A CA 1
ATOM 685 C C . SER A 1 95 ? 36.373 -22.667 -13.686 1.00 7.70 147 SER A C 1
ATOM 686 O O . SER A 1 95 ? 36.831 -23.387 -14.572 1.00 6.91 147 SER A O 1
ATOM 689 N N . PHE A 1 96 ? 35.401 -23.017 -12.832 1.00 8.13 148 PHE A N 1
ATOM 690 C CA . PHE A 1 96 ? 34.478 -24.135 -13.043 1.00 8.23 148 PHE A CA 1
ATOM 691 C C . PHE A 1 96 ? 33.190 -23.578 -13.615 1.00 9.45 148 PHE A C 1
ATOM 692 O O . PHE A 1 96 ? 32.802 -22.461 -13.266 1.00 7.61 148 PHE A O 1
ATOM 700 N N . TYR A 1 97 ? 32.546 -24.356 -14.490 1.00 7.48 149 TYR A N 1
ATOM 701 C CA . TYR A 1 97 ? 31.277 -23.991 -15.111 1.00 8.93 149 TYR A CA 1
ATOM 702 C C . TYR A 1 97 ? 30.334 -25.116 -14.803 1.00 9.82 149 TYR A C 1
ATOM 703 O O . TYR A 1 97 ? 30.554 -26.242 -15.284 1.00 11.69 149 TYR A O 1
ATOM 712 N N . ILE A 1 98 ? 29.315 -24.855 -13.981 1.00 7.29 150 ILE A N 1
ATOM 713 C CA . ILE A 1 98 ? 28.349 -25.902 -13.626 1.00 7.00 150 ILE A CA 1
ATOM 714 C C . ILE A 1 98 ? 27.041 -25.577 -14.332 1.00 10.15 150 ILE A C 1
ATOM 715 O O . ILE A 1 98 ? 26.440 -24.543 -14.071 1.00 8.37 150 ILE A O 1
ATOM 720 N N . VAL A 1 99 ? 26.635 -26.460 -15.232 1.00 7.29 151 VAL A N 1
ATOM 721 C CA . VAL A 1 99 ? 25.475 -26.261 -16.098 1.00 8.76 151 VAL A CA 1
ATOM 722 C C . VAL A 1 99 ? 24.326 -27.123 -15.603 1.00 7.45 151 VAL A C 1
ATOM 723 O O . VAL A 1 99 ? 24.488 -28.324 -15.386 1.00 8.52 151 VAL A O 1
ATOM 727 N N . GLY A 1 100 ? 23.160 -26.522 -15.453 1.00 9.30 152 GLY A N 1
ATOM 728 C CA . GLY A 1 100 ? 21.981 -27.247 -15.023 1.00 7.60 152 GLY A CA 1
ATOM 729 C C . GLY A 1 100 ? 20.704 -26.565 -15.464 1.00 9.54 152 GLY A C 1
ATOM 730 O O . GLY A 1 100 ? 20.709 -25.634 -16.296 1.00 9.09 152 GLY A O 1
ATOM 731 N N . GLU A 1 101 ? 19.596 -27.078 -14.935 1.00 6.38 153 GLU A N 1
ATOM 732 C CA . GLU A 1 101 ? 18.259 -26.625 -15.320 1.00 9.72 153 GLU A CA 1
ATOM 733 C C . GLU A 1 101 ? 18.092 -25.140 -15.045 1.00 8.04 153 GLU A C 1
ATOM 734 O O . GLU A 1 101 ? 18.444 -24.653 -13.968 1.00 9.78 153 GLU A O 1
ATOM 740 N N . LEU A 1 102 ? 17.450 -24.449 -15.982 1.00 8.45 154 LEU A N 1
ATOM 741 C CA . LEU A 1 102 ? 17.129 -23.036 -15.851 1.00 7.88 154 LEU A CA 1
ATOM 742 C C . LEU A 1 102 ? 15.685 -22.854 -15.292 1.00 7.18 154 LEU A C 1
ATOM 743 O O . LEU A 1 102 ? 14.727 -23.458 -15.815 1.00 11.02 154 LEU A O 1
ATOM 748 N N . TYR A 1 103 ? 15.550 -21.999 -14.284 1.00 8.27 155 TYR A N 1
ATOM 749 C CA . TYR A 1 103 ? 14.266 -21.703 -13.641 1.00 9.56 155 TYR A CA 1
ATOM 750 C C . TYR A 1 103 ? 13.950 -20.243 -13.856 1.00 8.32 155 TYR A C 1
ATOM 751 O O . TYR A 1 103 ? 14.852 -19.451 -14.121 1.00 10.86 155 TYR A O 1
ATOM 760 N N . THR A 1 104 ? 12.676 -19.867 -13.750 1.00 5.45 156 THR A N 1
ATOM 761 C CA . THR A 1 104 ? 12.282 -18.477 -13.967 1.00 6.13 156 THR A CA 1
ATOM 762 C C . THR A 1 104 ? 11.346 -17.870 -12.912 1.00 6.48 156 THR A C 1
ATOM 763 O O . THR A 1 104 ? 10.874 -16.747 -13.092 1.00 8.61 156 THR A O 1
ATOM 767 N N . GLY A 1 105 ? 11.086 -18.600 -11.826 1.00 4.94 157 GLY A N 1
ATOM 768 C CA . GLY A 1 105 ? 10.193 -18.145 -10.774 1.00 8.20 157 GLY A CA 1
ATOM 769 C C . GLY A 1 105 ? 10.809 -17.336 -9.641 1.00 8.13 157 GLY A C 1
ATOM 770 O O . GLY A 1 105 ? 10.081 -16.838 -8.794 1.00 11.63 157 GLY A O 1
ATOM 771 N N . GLY A 1 106 ? 12.137 -17.182 -9.635 1.00 10.82 158 GLY A N 1
ATOM 772 C CA . GLY A 1 106 ? 12.791 -16.424 -8.583 1.00 11.98 158 GLY A CA 1
ATOM 773 C C . GLY A 1 106 ? 12.945 -17.286 -7.346 1.00 9.20 158 GLY A C 1
ATOM 774 O O . GLY A 1 106 ? 12.733 -18.483 -7.380 1.00 10.03 158 GLY A O 1
ATOM 775 N N . GLU A 1 107 ? 13.311 -16.673 -6.246 1.00 9.11 159 GLU A N 1
ATOM 776 C CA . GLU A 1 107 ? 13.612 -17.458 -5.057 1.00 9.19 159 GLU A CA 1
ATOM 777 C C . GLU A 1 107 ? 12.515 -17.336 -4.001 1.00 6.85 159 GLU A C 1
ATOM 778 O O . GLU A 1 107 ? 11.654 -16.428 -4.050 1.00 6.78 159 GLU A O 1
ATOM 784 N N . LEU A 1 108 ? 12.509 -18.270 -3.059 1.00 5.70 160 LEU A N 1
ATOM 785 C CA . LEU A 1 108 ? 11.535 -18.256 -1.971 1.00 5.92 160 LEU A CA 1
ATOM 786 C C . LEU A 1 108 ? 11.581 -16.961 -1.166 1.00 7.83 160 LEU A C 1
ATOM 787 O O . LEU A 1 108 ? 10.516 -16.517 -0.748 1.00 9.10 160 LEU A O 1
ATOM 792 N N . PHE A 1 109 ? 12.755 -16.315 -0.961 1.00 7.37 161 PHE A N 1
ATOM 793 C CA . PHE A 1 109 ? 12.716 -15.042 -0.194 1.00 10.40 161 PHE A CA 1
ATOM 794 C C . PHE A 1 109 ? 11.968 -13.958 -0.941 1.00 11.74 161 PHE A C 1
ATOM 795 O O . PHE A 1 109 ? 11.272 -13.166 -0.315 1.00 10.70 161 PHE A O 1
ATOM 803 N N . ASP A 1 110 ? 12.101 -13.906 -2.268 1.00 8.83 162 ASP A N 1
ATOM 804 C CA . ASP A 1 110 ? 11.260 -12.978 -3.056 1.00 11.27 162 ASP A CA 1
ATOM 805 C C . ASP A 1 110 ? 9.775 -13.175 -2.716 1.00 11.13 162 ASP A C 1
ATOM 806 O O . ASP A 1 110 ? 9.024 -12.216 -2.571 1.00 10.62 162 ASP A O 1
ATOM 811 N N . GLU A 1 111 ? 9.372 -14.431 -2.582 1.00 10.68 163 GLU A N 1
ATOM 812 C CA . GLU A 1 111 ? 7.992 -14.784 -2.327 1.00 13.91 163 GLU A CA 1
ATOM 813 C C . GLU A 1 111 ? 7.583 -14.450 -0.888 1.00 14.04 163 GLU A C 1
ATOM 814 O O . GLU A 1 111 ? 6.439 -14.071 -0.655 1.00 14.13 163 GLU A O 1
ATOM 820 N N . ILE A 1 112 ? 8.528 -14.549 0.062 1.00 11.03 164 ILE A N 1
ATOM 821 C CA . ILE A 1 112 ? 8.317 -14.093 1.433 1.00 10.67 164 ILE A CA 1
ATOM 822 C C . ILE A 1 112 ? 8.102 -12.567 1.476 1.00 8.19 164 ILE A C 1
ATOM 823 O O . ILE A 1 112 ? 7.163 -12.077 2.122 1.00 11.30 164 ILE A O 1
ATOM 828 N N . ILE A 1 113 ? 8.947 -11.815 0.772 1.00 10.68 165 ILE A N 1
ATOM 829 C CA . ILE A 1 113 ? 8.784 -10.357 0.687 1.00 8.50 165 ILE A CA 1
ATOM 830 C C . ILE A 1 113 ? 7.397 -9.968 0.140 1.00 7.66 165 ILE A C 1
ATOM 831 O O . ILE A 1 113 ? 6.741 -9.035 0.640 1.00 11.98 165 ILE A O 1
ATOM 836 N N . LYS A 1 114 ? 6.962 -10.690 -0.885 1.00 9.39 166 LYS A N 1
ATOM 837 C CA . LYS A 1 114 ? 5.664 -10.460 -1.528 1.00 8.94 166 LYS A CA 1
ATOM 838 C C . LYS A 1 114 ? 4.428 -10.793 -0.662 1.00 8.44 166 LYS A C 1
ATOM 839 O O . LYS A 1 114 ? 3.486 -9.972 -0.553 1.00 9.78 166 LYS A O 1
ATOM 845 N N . ARG A 1 115 ? 4.411 -11.987 -0.078 1.00 10.02 167 ARG A N 1
ATOM 846 C CA . ARG A 1 115 ? 3.232 -12.508 0.644 1.00 9.22 167 ARG A CA 1
ATOM 847 C C . ARG A 1 115 ? 3.234 -12.176 2.135 1.00 9.52 167 ARG A C 1
ATOM 848 O O . ARG A 1 115 ? 2.172 -12.171 2.767 1.00 9.61 167 ARG A O 1
ATOM 856 N N . LYS A 1 116 ? 4.439 -11.964 2.682 1.00 11.16 168 LYS A N 1
ATOM 857 C CA . LYS A 1 116 ? 4.703 -11.610 4.106 1.00 9.53 168 LYS A CA 1
ATOM 858 C C . LYS A 1 116 ? 4.567 -12.799 5.052 1.00 12.01 168 LYS A C 1
ATOM 859 O O . LYS A 1 116 ? 5.466 -13.072 5.835 1.00 11.47 168 LYS A O 1
ATOM 865 N N . ARG A 1 117 ? 3.436 -13.480 4.987 1.00 7.68 169 ARG A N 1
ATOM 866 C CA . ARG A 1 117 ? 3.139 -14.641 5.816 1.00 9.02 169 ARG A CA 1
ATOM 867 C C . ARG A 1 117 ? 2.333 -15.603 4.959 1.00 7.26 169 ARG A C 1
ATOM 868 O O . ARG A 1 117 ? 1.605 -15.188 4.033 1.00 9.82 169 ARG A O 1
ATOM 876 N N . PHE A 1 118 ? 2.452 -16.885 5.267 1.00 5.92 170 PHE A N 1
ATOM 877 C CA . PHE A 1 118 ? 1.755 -17.949 4.535 1.00 6.22 170 PHE A CA 1
ATOM 878 C C . PHE A 1 118 ? 0.767 -18.617 5.481 1.00 6.63 170 PHE A C 1
ATOM 879 O O . PHE A 1 118 ? 1.053 -18.780 6.648 1.00 8.58 170 PHE A O 1
ATOM 887 N N . SER A 1 119 ? -0.412 -18.989 4.989 1.00 5.88 171 SER A N 1
ATOM 888 C CA . SER A 1 119 ? -1.344 -19.773 5.779 1.00 5.22 171 SER A CA 1
ATOM 889 C C . SER A 1 119 ? -0.717 -21.113 6.080 1.00 3.99 171 SER A C 1
ATOM 890 O O . SER A 1 119 ? 0.240 -21.511 5.422 1.00 6.27 171 SER A O 1
ATOM 893 N N . GLU A 1 120 ? -1.259 -21.831 7.069 1.00 3.12 172 GLU A N 1
ATOM 894 C CA . GLU A 1 120 ? -0.696 -23.151 7.376 1.00 4.01 172 GLU A CA 1
ATOM 895 C C . GLU A 1 120 ? -0.790 -24.084 6.164 1.00 5.78 172 GLU A C 1
ATOM 896 O O . GLU A 1 120 ? 0.114 -24.857 5.886 1.00 4.90 172 GLU A O 1
ATOM 902 N N . HIS A 1 121 ? -1.872 -23.977 5.410 1.00 6.84 173 HIS A N 1
ATOM 903 C CA . HIS A 1 121 ? -2.054 -24.813 4.221 1.00 9.12 173 HIS A CA 1
ATOM 904 C C . HIS A 1 121 ? -0.973 -24.573 3.183 1.00 8.21 173 HIS A C 1
ATOM 905 O O . HIS A 1 121 ? -0.331 -25.518 2.702 1.00 9.91 173 HIS A O 1
ATOM 912 N N . ASP A 1 122 ? -0.745 -23.301 2.862 1.00 8.83 174 ASP A N 1
ATOM 913 C CA . ASP A 1 122 ? 0.237 -22.900 1.876 1.00 5.95 174 ASP A CA 1
ATOM 914 C C . ASP A 1 122 ? 1.675 -23.196 2.325 1.00 10.44 174 ASP A C 1
ATOM 915 O O . ASP A 1 122 ? 2.478 -23.634 1.530 1.00 12.13 174 ASP A O 1
ATOM 920 N N . ALA A 1 123 ? 1.974 -22.958 3.601 1.00 6.81 175 ALA A N 1
ATOM 921 C CA . ALA A 1 123 ? 3.297 -23.255 4.160 1.00 7.90 175 ALA A CA 1
ATOM 922 C C . ALA A 1 123 ? 3.574 -24.766 4.129 1.00 8.55 175 ALA A C 1
ATOM 923 O O . ALA A 1 123 ? 4.675 -25.203 3.819 1.00 10.55 175 ALA A O 1
ATOM 925 N N . ALA A 1 124 ? 2.561 -25.569 4.427 1.00 6.51 176 ALA A N 1
ATOM 926 C CA . ALA A 1 124 ? 2.740 -27.012 4.429 1.00 9.71 176 ALA A CA 1
ATOM 927 C C . ALA A 1 124 ? 3.038 -27.499 3.011 1.00 11.06 176 ALA A C 1
ATOM 928 O O . ALA A 1 124 ? 3.888 -28.380 2.844 1.00 13.92 176 ALA A O 1
ATOM 930 N N . ARG A 1 125 ? 2.383 -26.928 1.994 1.00 13.33 177 ARG A N 1
ATOM 931 C CA . ARG A 1 125 ? 2.635 -27.313 0.587 1.00 14.39 177 ARG A CA 1
ATOM 932 C C . ARG A 1 125 ? 4.082 -27.063 0.195 1.00 13.74 177 ARG A C 1
ATOM 933 O O . ARG A 1 125 ? 4.693 -27.890 -0.479 1.00 13.77 177 ARG A O 1
ATOM 941 N N . ILE A 1 126 ? 4.615 -25.915 0.613 1.00 11.70 178 ILE A N 1
ATOM 942 C CA . ILE A 1 126 ? 5.961 -25.521 0.273 1.00 13.95 178 ILE A CA 1
ATOM 943 C C . ILE A 1 126 ? 6.955 -26.375 1.042 1.00 11.31 178 ILE A C 1
ATOM 944 O O . ILE A 1 126 ? 7.866 -26.962 0.468 1.00 11.87 178 ILE A O 1
ATOM 949 N N . ILE A 1 127 ? 6.768 -26.468 2.351 1.00 10.45 179 ILE A N 1
ATOM 950 C CA . ILE A 1 127 ? 7.779 -27.076 3.189 1.00 9.60 179 ILE A CA 1
ATOM 951 C C . ILE A 1 127 ? 7.825 -28.582 3.007 1.00 10.71 179 ILE A C 1
ATOM 952 O O . ILE A 1 127 ? 8.888 -29.175 3.116 1.00 9.91 179 ILE A O 1
ATOM 957 N N . LYS A 1 128 ? 6.684 -29.206 2.695 1.00 10.82 180 LYS A N 1
ATOM 958 C CA . LYS A 1 128 ? 6.668 -30.646 2.389 1.00 9.88 180 LYS A CA 1
ATOM 959 C C . LYS A 1 128 ? 7.608 -30.944 1.219 1.00 8.47 180 LYS A C 1
ATOM 960 O O . LYS A 1 128 ? 8.337 -31.928 1.257 1.00 10.57 180 LYS A O 1
ATOM 966 N N . GLN A 1 129 ? 7.611 -30.099 0.195 1.00 9.50 181 GLN A N 1
ATOM 967 C CA . GLN A 1 129 ? 8.520 -30.289 -0.953 1.00 8.86 181 GLN A CA 1
ATOM 968 C C . GLN A 1 129 ? 10.022 -30.206 -0.532 1.00 11.28 181 GLN A C 1
ATOM 969 O O . GLN A 1 129 ? 10.884 -31.002 -0.985 1.00 11.23 181 GLN A O 1
ATOM 975 N N . VAL A 1 130 ? 10.308 -29.232 0.321 1.00 9.72 182 VAL A N 1
ATOM 976 C CA . VAL A 1 130 ? 11.646 -29.082 0.945 1.00 10.24 182 VAL A CA 1
ATOM 977 C C . VAL A 1 130 ? 12.003 -30.341 1.715 1.00 12.81 182 VAL A C 1
ATOM 978 O O . VAL A 1 130 ? 13.117 -30.888 1.563 1.00 9.69 182 VAL A O 1
ATOM 982 N N . PHE A 1 131 ? 11.064 -30.834 2.520 1.00 9.19 183 PHE A N 1
ATOM 983 C CA . PHE A 1 131 ? 11.299 -32.040 3.306 1.00 10.74 183 PHE A CA 1
ATOM 984 C C . PHE A 1 131 ? 11.562 -33.236 2.393 1.00 10.16 183 PHE A C 1
ATOM 985 O O . PHE A 1 131 ? 12.441 -34.044 2.680 1.00 10.20 183 PHE A O 1
ATOM 993 N N . SER A 1 132 ? 10.796 -33.351 1.305 1.00 10.05 184 SER A N 1
ATOM 994 C CA . SER A 1 132 ? 10.965 -34.467 0.376 1.00 9.07 184 SER A CA 1
ATOM 995 C C . SER A 1 132 ? 12.395 -34.440 -0.226 1.00 7.74 184 SER A C 1
ATOM 996 O O . SER A 1 132 ? 13.063 -35.463 -0.281 1.00 8.67 184 SER A O 1
ATOM 999 N N . GLY A 1 133 ? 12.813 -33.282 -0.693 1.00 8.86 185 GLY A N 1
ATOM 1000 C CA . GLY A 1 133 ? 14.154 -33.098 -1.251 1.00 10.48 185 GLY A CA 1
ATOM 1001 C C . GLY A 1 133 ? 15.232 -33.439 -0.250 1.00 9.09 185 GLY A C 1
ATOM 1002 O O . GLY A 1 133 ? 16.163 -34.190 -0.554 1.00 7.70 185 GLY A O 1
ATOM 1003 N N . ILE A 1 134 ? 15.117 -32.898 0.958 1.00 8.68 186 ILE A N 1
ATOM 1004 C CA . ILE A 1 134 ? 16.111 -33.167 2.001 1.00 7.56 186 ILE A CA 1
ATOM 1005 C C . ILE A 1 134 ? 16.214 -34.649 2.347 1.00 9.12 186 ILE A C 1
ATOM 1006 O O . ILE A 1 134 ? 17.306 -35.222 2.465 1.00 8.75 186 ILE A O 1
ATOM 1011 N N . THR A 1 135 ? 15.059 -35.305 2.500 1.00 6.77 187 THR A N 1
ATOM 1012 C CA . THR A 1 135 ? 15.035 -36.698 2.844 1.00 8.14 187 THR A CA 1
ATOM 1013 C C . THR A 1 135 ? 15.786 -37.516 1.784 1.00 6.28 187 THR A C 1
ATOM 1014 O O . THR A 1 135 ? 16.582 -38.405 2.084 1.00 7.19 187 THR A O 1
ATOM 1018 N N . TYR A 1 136 ? 15.515 -37.218 0.522 1.00 7.75 188 TYR A N 1
ATOM 1019 C CA . TYR A 1 136 ? 16.157 -37.902 -0.567 1.00 7.45 188 TYR A CA 1
ATOM 1020 C C . TYR A 1 136 ? 17.682 -37.732 -0.538 1.00 7.64 188 TYR A C 1
ATOM 1021 O O . TYR A 1 136 ? 18.421 -38.708 -0.635 1.00 6.23 188 TYR A O 1
ATOM 1030 N N . MET A 1 137 ? 18.133 -36.492 -0.412 1.00 5.97 189 MET A N 1
ATOM 1031 C CA . MET A 1 137 ? 19.574 -36.232 -0.396 1.00 8.15 189 MET A CA 1
ATOM 1032 C C . MET A 1 137 ? 20.274 -36.860 0.809 1.00 7.75 189 MET A C 1
ATOM 1033 O O . MET A 1 137 ? 21.376 -37.399 0.676 1.00 7.97 189 MET A O 1
ATOM 1038 N N . HIS A 1 138 ? 19.634 -36.813 1.963 1.00 8.09 190 HIS A N 1
ATOM 1039 C CA . HIS A 1 138 ? 20.178 -37.450 3.178 1.00 6.68 190 HIS A CA 1
ATOM 1040 C C . HIS A 1 138 ? 20.335 -38.963 3.050 1.00 8.70 190 HIS A C 1
ATOM 1041 O O . HIS A 1 138 ? 21.285 -39.533 3.581 1.00 7.90 190 HIS A O 1
ATOM 1048 N N . LYS A 1 139 ? 19.425 -39.588 2.326 1.00 8.30 191 LYS A N 1
ATOM 1049 C CA . LYS A 1 139 ? 19.540 -41.026 2.013 1.00 9.94 191 LYS A CA 1
ATOM 1050 C C . LYS A 1 139 ? 20.825 -41.343 1.231 1.00 9.04 191 LYS A C 1
ATOM 1051 O O . LYS A 1 139 ? 21.379 -42.448 1.342 1.00 10.96 191 LYS A O 1
ATOM 1057 N N . HIS A 1 140 ? 21.318 -40.376 0.449 1.00 8.77 192 HIS A N 1
ATOM 1058 C CA . HIS A 1 140 ? 22.599 -40.454 -0.228 1.00 9.76 192 HIS A CA 1
ATOM 1059 C C . 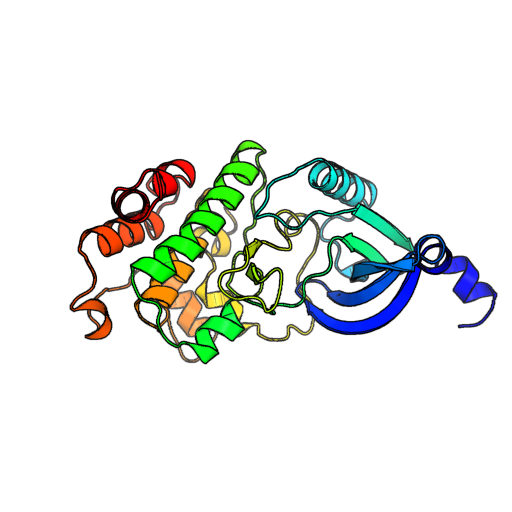HIS A 1 140 ? 23.786 -39.768 0.490 1.00 8.72 192 HIS A C 1
ATOM 1060 O O . HIS A 1 140 ? 24.832 -39.522 -0.128 1.00 14.31 192 HIS A O 1
ATOM 1067 N N . ASN A 1 141 ? 23.623 -39.520 1.787 1.00 9.02 193 ASN A N 1
ATOM 1068 C CA . ASN A 1 141 ? 24.618 -38.892 2.647 1.00 9.63 193 ASN A CA 1
ATOM 1069 C C . ASN A 1 141 ? 25.132 -37.567 2.119 1.00 11.00 193 ASN A C 1
ATOM 1070 O O . ASN A 1 141 ? 26.316 -37.242 2.279 1.00 15.43 193 ASN A O 1
ATOM 1075 N N . ILE A 1 142 ? 24.237 -36.786 1.513 1.00 8.61 194 ILE A N 1
ATOM 1076 C CA . ILE A 1 142 ? 24.581 -35.451 1.088 1.00 5.51 194 ILE A CA 1
ATOM 1077 C C . ILE A 1 142 ? 23.939 -34.450 2.053 1.00 6.53 194 ILE A C 1
ATOM 1078 O O . ILE A 1 142 ? 22.747 -34.565 2.324 1.00 8.48 194 ILE A O 1
ATOM 1083 N N . VAL A 1 143 ? 24.730 -33.470 2.503 1.00 7.07 195 VAL A N 1
ATOM 1084 C CA . VAL A 1 143 ? 24.277 -32.448 3.427 1.00 8.92 195 VAL A CA 1
ATOM 1085 C C . VAL A 1 143 ? 24.339 -31.086 2.694 1.00 7.25 195 VAL A C 1
ATOM 1086 O O . VAL A 1 143 ? 25.302 -30.798 1.940 1.00 8.93 195 VAL A O 1
ATOM 1090 N N . HIS A 1 144 ? 23.339 -30.237 2.916 1.00 5.62 196 HIS A N 1
ATOM 1091 C CA . HIS A 1 144 ? 23.377 -28.922 2.311 1.00 6.84 196 HIS A CA 1
ATOM 1092 C C . HIS A 1 144 ? 24.228 -27.954 3.085 1.00 6.80 196 HIS A C 1
ATOM 1093 O O . HIS A 1 144 ? 25.215 -27.417 2.536 1.00 8.24 196 HIS A O 1
ATOM 1100 N N . ARG A 1 145 ? 23.901 -27.751 4.375 1.00 7.27 197 ARG A N 1
ATOM 1101 C CA . ARG A 1 145 ? 24.595 -26.842 5.312 1.00 5.26 197 ARG A CA 1
ATOM 1102 C C . ARG A 1 145 ? 24.168 -25.386 5.114 1.00 8.92 197 ARG A C 1
ATOM 1103 O O . ARG A 1 145 ? 24.031 -24.630 6.102 1.00 11.68 197 ARG A O 1
ATOM 1111 N N . ASP A 1 146 ? 23.814 -25.037 3.876 1.00 7.53 198 ASP A N 1
ATOM 1112 C CA . ASP A 1 146 ? 23.499 -23.656 3.517 1.00 8.21 198 ASP A CA 1
ATOM 1113 C C . ASP A 1 146 ? 22.080 -23.495 3.016 1.00 9.69 198 ASP A C 1
ATOM 1114 O O . ASP A 1 146 ? 21.797 -22.642 2.142 1.00 10.10 198 ASP A O 1
ATOM 1119 N N . LEU A 1 147 ? 21.165 -24.280 3.577 1.00 8.39 199 LEU A N 1
ATOM 1120 C CA . LEU A 1 147 ? 19.774 -24.181 3.165 1.00 9.08 199 LEU A CA 1
ATOM 1121 C C . LEU A 1 147 ? 19.194 -22.866 3.688 1.00 8.35 199 LEU A C 1
ATOM 1122 O O . LEU A 1 147 ? 19.347 -22.520 4.846 1.00 9.83 199 LEU A O 1
ATOM 1127 N N . LYS A 1 148 ? 18.557 -22.122 2.798 1.00 8.58 200 LYS A N 1
ATOM 1128 C CA . LYS A 1 148 ? 18.039 -20.781 3.107 1.00 8.11 200 LYS A CA 1
ATOM 1129 C C . LYS A 1 148 ? 17.052 -20.470 1.980 1.00 5.90 200 LYS A C 1
ATOM 1130 O O . LYS A 1 148 ? 17.109 -21.108 0.929 1.00 7.37 200 LYS A O 1
ATOM 1136 N N . PRO A 1 149 ? 16.175 -19.472 2.188 1.00 8.55 201 PRO A N 1
ATOM 1137 C CA . PRO A 1 149 ? 15.164 -19.218 1.159 1.00 9.60 201 PRO A CA 1
ATOM 1138 C C . PRO A 1 149 ? 15.789 -18.837 -0.199 1.00 7.56 201 PRO A C 1
ATOM 1139 O O . PRO A 1 149 ? 15.172 -19.093 -1.228 1.00 9.68 201 PRO A O 1
ATOM 1143 N N . GLU A 1 150 ? 16.968 -18.206 -0.209 1.00 7.13 202 GLU A N 1
ATOM 1144 C CA . GLU A 1 150 ? 17.647 -17.873 -1.473 1.00 8.42 202 GLU A CA 1
ATOM 1145 C C . GLU A 1 150 ? 18.122 -19.098 -2.286 1.00 10.38 202 GLU A C 1
ATOM 1146 O O . GLU A 1 150 ? 18.399 -18.963 -3.490 1.00 10.91 202 GLU A O 1
ATOM 1152 N N . ASN A 1 151 ? 18.252 -20.252 -1.631 1.00 8.63 203 ASN A N 1
ATOM 1153 C CA . ASN A 1 151 ? 18.611 -21.510 -2.276 1.00 9.78 203 ASN A CA 1
ATOM 1154 C C . ASN A 1 151 ? 17.411 -22.429 -2.495 1.00 7.44 203 ASN A C 1
ATOM 1155 O O . ASN A 1 151 ? 17.567 -23.627 -2.713 1.00 10.25 203 ASN A O 1
ATOM 1160 N N . ILE A 1 152 ? 16.207 -21.851 -2.466 1.00 9.14 204 ILE A N 1
ATOM 1161 C CA . ILE A 1 152 ? 14.980 -22.576 -2.800 1.00 8.79 204 ILE A CA 1
ATOM 1162 C C . ILE A 1 152 ? 14.360 -21.714 -3.901 1.00 8.65 204 ILE A C 1
ATOM 1163 O O . ILE A 1 152 ? 13.918 -20.595 -3.629 1.00 11.29 204 ILE A O 1
ATOM 1168 N N . LEU A 1 153 ? 14.378 -22.218 -5.132 1.00 7.81 205 LEU A N 1
ATOM 1169 C CA . LEU A 1 153 ? 13.902 -21.501 -6.297 1.00 11.32 205 LEU A CA 1
ATOM 1170 C C . LEU A 1 153 ? 12.544 -22.018 -6.748 1.00 9.51 205 LEU A C 1
ATOM 1171 O O . LEU A 1 153 ? 12.215 -23.210 -6.590 1.00 10.76 205 LEU A O 1
ATOM 1176 N N . LEU A 1 154 ? 11.748 -21.111 -7.289 1.00 7.81 206 LEU A N 1
ATOM 1177 C CA . LEU A 1 154 ? 10.495 -21.499 -7.927 1.00 9.13 206 LEU A CA 1
ATOM 1178 C C . LEU A 1 154 ? 10.771 -21.886 -9.370 1.00 3.85 206 LEU A C 1
ATOM 1179 O O . LEU A 1 154 ? 11.407 -21.145 -10.120 1.00 6.75 206 LEU A O 1
ATOM 1184 N N . GLU A 1 155 ? 10.302 -23.053 -9.778 1.00 7.54 207 GLU A N 1
ATOM 1185 C CA . GLU A 1 155 ? 10.581 -23.532 -11.138 1.00 6.08 207 GLU A CA 1
ATOM 1186 C C . GLU A 1 155 ? 10.156 -22.542 -12.243 1.00 6.31 207 GLU A C 1
ATOM 1187 O O . GLU A 1 155 ? 10.879 -22.362 -13.235 1.00 6.02 207 GLU A O 1
ATOM 1193 N N . SER A 1 156 ? 8.988 -21.903 -12.064 1.00 6.67 208 SER A N 1
ATOM 1194 C CA . SER A 1 156 ? 8.435 -20.963 -13.040 1.00 5.97 208 SER A CA 1
ATOM 1195 C C . SER A 1 156 ? 7.622 -19.850 -1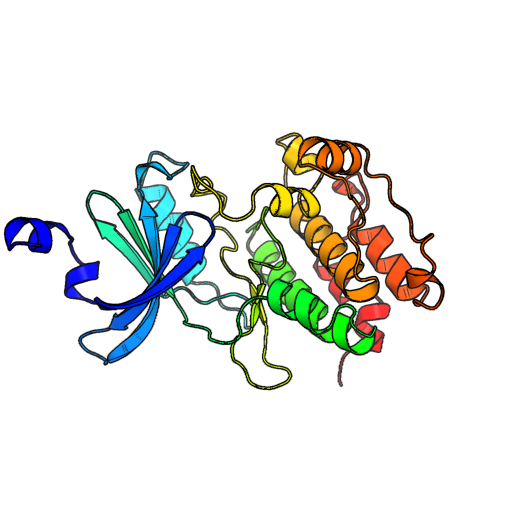2.359 1.00 2.76 208 SER A C 1
ATOM 1196 O O . SER A 1 156 ? 7.544 -19.802 -11.133 1.00 6.21 208 SER A O 1
ATOM 1199 N N . LYS A 1 157 ? 7.033 -18.964 -13.173 1.00 4.86 209 LYS A N 1
ATOM 1200 C CA . LYS A 1 157 ? 6.149 -17.922 -12.641 1.00 8.12 209 LYS A CA 1
ATOM 1201 C C . LYS A 1 157 ? 4.693 -18.420 -12.500 1.00 6.15 209 LYS A C 1
ATOM 1202 O O . LYS A 1 157 ? 3.847 -17.670 -12.022 1.00 6.90 209 LYS A O 1
ATOM 1212 N N . GLU A 1 158 ? 4.409 -19.664 -12.910 1.00 4.35 210 GLU A N 1
ATOM 1213 C CA . GLU A 1 158 ? 3.040 -20.234 -12.831 1.00 5.70 210 GLU A CA 1
ATOM 1214 C C . GLU A 1 158 ? 2.609 -20.375 -11.383 1.00 5.36 210 GLU A C 1
ATOM 1215 O O . GLU A 1 158 ? 3.417 -20.682 -10.526 1.00 7.20 210 GLU A O 1
ATOM 1221 N N . LYS A 1 159 ? 1.312 -20.206 -11.132 1.00 2.93 211 LYS A N 1
ATOM 1222 C CA . LYS A 1 159 ? 0.794 -20.405 -9.769 1.00 5.18 211 LYS A CA 1
ATOM 1223 C C . LYS A 1 159 ? 1.096 -21.834 -9.253 1.00 5.69 211 LYS A C 1
ATOM 1224 O O . LYS A 1 159 ? 0.924 -22.820 -9.977 1.00 8.20 211 LYS A O 1
ATOM 1230 N N . ASP A 1 160 ? 1.539 -21.912 -8.006 1.00 6.83 212 ASP A N 1
ATOM 1231 C CA . ASP A 1 160 ? 1.763 -23.185 -7.307 1.00 11.76 212 ASP A CA 1
ATOM 1232 C C . ASP A 1 160 ? 2.743 -24.141 -8.022 1.00 15.56 212 ASP A C 1
ATOM 1233 O O . ASP A 1 160 ? 2.552 -25.375 -8.010 1.00 19.46 212 ASP A O 1
ATOM 1238 N N . CYS A 1 161 ? 3.799 -23.576 -8.628 1.00 15.46 213 CYS A N 1
ATOM 1239 C CA . CYS A 1 161 ? 4.818 -24.383 -9.323 1.00 12.58 213 CYS A CA 1
ATOM 1240 C C . CYS A 1 161 ? 5.633 -25.128 -8.283 1.00 11.66 213 CYS A C 1
ATOM 1241 O O . CYS A 1 161 ? 5.556 -24.807 -7.086 1.00 13.98 213 CYS A O 1
ATOM 1244 N N . ASP A 1 162 ? 6.403 -26.122 -8.730 1.00 9.89 214 ASP A N 1
ATOM 1245 C CA . ASP A 1 162 ? 7.272 -26.867 -7.829 1.00 13.97 214 ASP A CA 1
ATOM 1246 C C . ASP A 1 162 ? 8.425 -25.996 -7.402 1.00 12.99 214 ASP A C 1
ATOM 1247 O O . ASP A 1 162 ? 8.876 -25.139 -8.161 1.00 14.04 214 ASP A O 1
ATOM 1252 N N . ILE A 1 163 ? 8.890 -26.206 -6.179 1.00 10.35 215 ILE A N 1
ATOM 1253 C CA . ILE A 1 163 ? 10.133 -25.549 -5.718 1.00 7.53 215 ILE A CA 1
ATOM 1254 C C . ILE A 1 163 ? 11.326 -26.464 -5.973 1.00 9.46 215 ILE A C 1
ATOM 1255 O O . ILE A 1 163 ? 11.196 -27.671 -6.079 1.00 11.94 215 ILE A O 1
ATOM 1260 N N . LYS A 1 164 ? 12.496 -25.850 -6.076 1.00 10.11 216 LYS A N 1
ATOM 1261 C CA . LYS A 1 164 ? 13.719 -26.580 -6.414 1.00 9.38 216 LYS A CA 1
ATOM 1262 C C . LYS A 1 164 ? 14.812 -26.071 -5.506 1.00 8.20 216 LYS A C 1
ATOM 1263 O O . LYS A 1 164 ? 15.168 -24.895 -5.573 1.00 8.95 216 LYS A O 1
ATOM 1269 N N . ILE A 1 165 ? 15.384 -26.976 -4.711 1.00 7.92 217 ILE A N 1
ATOM 1270 C CA . ILE A 1 165 ? 16.511 -26.625 -3.849 1.00 7.96 217 ILE A CA 1
ATOM 1271 C C . ILE A 1 165 ? 17.738 -26.602 -4.755 1.00 8.72 217 ILE A C 1
ATOM 1272 O O . ILE A 1 165 ? 17.954 -27.514 -5.51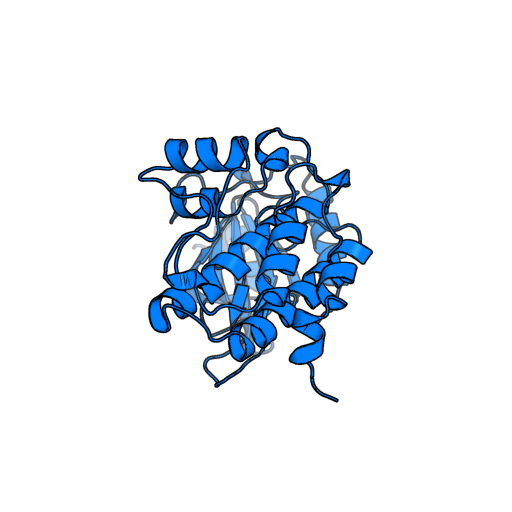2 1.00 9.07 217 ILE A O 1
ATOM 1277 N N . ILE A 1 166 ? 18.541 -25.559 -4.629 1.00 6.51 218 ILE A N 1
ATOM 1278 C CA . ILE A 1 166 ? 19.734 -25.377 -5.434 1.00 6.91 218 ILE A CA 1
ATOM 1279 C C . ILE A 1 166 ? 20.964 -25.490 -4.503 1.00 7.73 218 ILE A C 1
ATOM 1280 O O . ILE A 1 166 ? 20.850 -25.313 -3.270 1.00 7.83 218 ILE A O 1
ATOM 1285 N N . ASP A 1 167 ? 22.089 -25.830 -5.115 1.00 6.28 219 ASP A N 1
ATOM 1286 C CA . ASP A 1 167 ? 23.412 -25.896 -4.444 1.00 7.79 219 ASP A CA 1
ATOM 1287 C C . ASP A 1 167 ? 23.530 -27.037 -3.394 1.00 9.32 219 ASP A C 1
ATOM 1288 O O . ASP A 1 167 ? 24.467 -27.038 -2.611 1.00 7.72 219 ASP A O 1
ATOM 1293 N N . PHE A 1 168 ? 22.631 -28.008 -3.420 1.00 7.39 220 PHE A N 1
ATOM 1294 C CA . PHE A 1 168 ? 22.611 -29.066 -2.409 1.00 8.37 220 PHE A CA 1
ATOM 1295 C C . PHE A 1 168 ? 23.778 -30.027 -2.655 1.00 8.52 220 PHE A C 1
ATOM 1296 O O . PHE A 1 168 ? 23.767 -30.786 -3.611 1.00 9.33 220 PHE A O 1
ATOM 1304 N N . GLY A 1 169 ? 24.786 -29.930 -1.787 1.00 8.18 221 GLY A N 1
ATOM 1305 C CA . GLY A 1 169 ? 25.983 -30.741 -1.866 1.00 7.70 221 GLY A CA 1
ATOM 1306 C C . GLY A 1 169 ? 27.209 -29.971 -2.321 1.00 11.56 221 GLY A C 1
ATOM 1307 O O . GLY A 1 169 ? 28.294 -30.517 -2.303 1.00 13.69 221 GLY A O 1
ATOM 1308 N N . LEU A 1 170 ? 27.043 -28.728 -2.773 1.00 8.39 222 LEU A N 1
ATOM 1309 C CA . LEU A 1 170 ? 28.193 -27.938 -3.234 1.00 7.33 222 LEU A CA 1
ATOM 1310 C C . LEU A 1 170 ? 29.035 -27.277 -2.100 1.00 11.18 222 LEU A C 1
ATOM 1311 O O . LEU A 1 170 ? 30.126 -26.814 -2.376 1.00 13.33 222 LEU A O 1
ATOM 1316 N N . SER A 1 171 ? 28.572 -27.285 -0.831 1.00 11.75 223 SER A N 1
ATOM 1317 C CA . SER A 1 171 ? 29.320 -26.609 0.254 1.00 8.99 223 SER A CA 1
ATOM 1318 C C . SER A 1 171 ? 30.577 -27.372 0.668 1.00 11.75 223 SER A C 1
ATOM 1319 O O . SER A 1 171 ? 31.459 -26.797 1.254 1.00 14.22 223 SER A O 1
ATOM 1322 N N . THR A 1 172 ? 30.661 -28.664 0.333 1.00 11.90 224 THR A N 1
ATOM 1323 C CA . THR A 1 172 ? 31.915 -29.440 0.547 1.00 10.81 224 THR A CA 1
ATOM 1324 C C . THR A 1 172 ? 33.044 -29.002 -0.415 1.00 10.36 224 THR A C 1
ATOM 1325 O O . THR A 1 172 ? 34.229 -29.206 -0.138 1.00 10.21 224 THR A O 1
ATOM 1329 N N . CYS A 1 173 ? 32.642 -28.383 -1.533 1.00 10.27 225 CYS A N 1
ATOM 1330 C CA . CYS A 1 173 ? 33.526 -28.056 -2.630 1.00 8.30 225 CYS A CA 1
ATOM 1331 C C . CYS A 1 173 ? 33.938 -26.579 -2.715 1.00 2.50 225 CYS A C 1
ATOM 1332 O O . CYS A 1 173 ? 35.011 -26.314 -3.130 1.00 4.81 225 CYS A O 1
ATOM 1335 N N . PHE A 1 174 ? 33.031 -25.657 -2.386 1.00 6.12 226 PHE A N 1
ATOM 1336 C CA . PHE A 1 174 ? 33.267 -24.226 -2.666 1.00 10.24 226 PHE A CA 1
ATOM 1337 C C . PHE A 1 174 ? 33.036 -23.326 -1.472 1.00 13.34 226 PHE A C 1
ATOM 1338 O O . PHE A 1 174 ? 32.104 -23.545 -0.697 1.00 14.39 226 PHE A O 1
ATOM 1346 N N . GLN A 1 175 ? 33.891 -22.308 -1.361 1.00 17.51 227 GLN A N 1
ATOM 1347 C CA . GLN A 1 175 ? 33.768 -21.300 -0.311 1.00 23.24 227 GLN A CA 1
ATOM 1348 C C . GLN A 1 175 ? 33.019 -20.085 -0.848 1.00 26.17 227 GLN A C 1
ATOM 1349 O O . GLN A 1 175 ? 33.057 -19.784 -2.039 1.00 27.48 227 GLN A O 1
ATOM 1355 N N . GLN A 1 176 ? 32.305 -19.409 0.042 1.00 29.17 228 GLN A N 1
ATOM 1356 C CA . GLN A 1 176 ? 31.419 -18.317 -0.357 1.00 29.62 228 GLN A CA 1
ATOM 1357 C C . GLN A 1 176 ? 32.193 -17.201 -1.067 1.00 30.48 228 GLN A C 1
ATOM 1358 O O . GLN A 1 176 ? 33.432 -17.097 -0.958 1.00 28.64 228 GLN A O 1
ATOM 1364 N N . ASN A 1 177 ? 31.450 -16.375 -1.805 1.00 31.28 229 ASN A N 1
ATOM 1365 C CA . ASN A 1 177 ? 32.000 -15.188 -2.455 1.00 31.31 229 ASN A CA 1
ATOM 1366 C C . ASN A 1 177 ? 32.809 -14.331 -1.458 1.00 30.59 229 ASN A C 1
ATOM 1367 O O . ASN A 1 177 ? 32.450 -14.241 -0.272 1.00 30.39 229 ASN A O 1
ATOM 1372 N N . THR A 1 178 ? 33.900 -13.724 -1.926 1.00 30.60 230 THR A N 1
ATOM 1373 C CA . THR A 1 178 ? 34.639 -12.770 -1.097 1.00 29.63 230 THR A CA 1
ATOM 1374 C C . THR A 1 178 ? 33.671 -11.638 -0.735 1.00 28.22 230 THR A C 1
ATOM 1375 O O . THR A 1 178 ? 33.425 -11.376 0.447 1.00 23.68 230 THR A O 1
ATOM 1377 N N . LYS A 1 179 ? 33.114 -10.996 -1.768 1.00 25.52 231 LYS A N 1
ATOM 1378 C CA . LYS A 1 179 ? 31.995 -10.061 -1.602 1.00 24.18 231 LYS A CA 1
ATOM 1379 C C . LYS A 1 179 ? 30.654 -10.806 -1.767 1.00 22.44 231 LYS A C 1
ATOM 1380 O O . LYS A 1 179 ? 30.255 -11.145 -2.885 1.00 21.41 231 LYS A O 1
ATOM 1383 N N . MET A 1 180 ? 29.974 -11.069 -0.648 1.00 21.49 232 MET A N 1
ATOM 1384 C CA . MET A 1 180 ? 28.648 -11.707 -0.674 1.00 23.03 232 MET A CA 1
ATOM 1385 C C . MET A 1 180 ? 27.571 -10.634 -0.828 1.00 23.86 232 MET A C 1
ATOM 1386 O O . MET A 1 180 ? 27.758 -9.478 -0.404 1.00 22.88 232 MET A O 1
ATOM 1391 N N . LYS A 1 181 ? 26.451 -11.017 -1.438 1.00 23.23 233 LYS A N 1
ATOM 1392 C CA . LYS A 1 181 ? 25.366 -10.078 -1.693 1.00 23.98 233 LYS A CA 1
ATOM 1393 C C . LYS A 1 181 ? 24.486 -9.831 -0.456 1.00 22.46 233 LYS A C 1
ATOM 1394 O O . LYS A 1 181 ? 23.903 -8.758 -0.327 1.00 20.08 233 LYS A O 1
ATOM 1400 N N . ASP A 1 182 ? 24.378 -10.817 0.434 1.00 21.75 234 ASP A N 1
ATOM 1401 C CA . ASP A 1 182 ? 23.644 -10.620 1.702 1.00 21.67 234 ASP A CA 1
ATOM 1402 C C . ASP A 1 182 ? 24.188 -11.516 2.826 1.00 19.00 234 ASP A C 1
ATOM 1403 O O . ASP A 1 182 ? 23.569 -12.519 3.192 1.00 22.15 234 ASP A O 1
ATOM 1408 N N . ARG A 1 183 ? 25.359 -11.144 3.354 1.00 18.44 235 ARG A N 1
ATOM 1409 C CA . ARG A 1 183 ? 26.049 -11.902 4.450 1.00 17.07 235 ARG A CA 1
ATOM 1410 C C . ARG A 1 183 ? 25.239 -12.035 5.760 1.00 18.07 235 ARG A C 1
ATOM 1411 O O . ARG A 1 183 ? 25.208 -13.092 6.380 1.00 15.39 235 ARG A O 1
ATOM 1419 N N . ILE A 1 184 ? 24.626 -10.940 6.199 1.00 15.68 236 ILE A N 1
ATOM 1420 C CA . ILE A 1 184 ? 23.830 -10.963 7.416 1.00 14.71 236 ILE A CA 1
ATOM 1421 C C . ILE A 1 184 ? 22.670 -11.909 7.218 1.00 12.43 236 ILE A C 1
ATOM 1422 O O . ILE A 1 184 ? 22.261 -12.648 8.123 1.00 16.42 236 ILE A O 1
ATOM 1427 N N . GLY A 1 185 ? 22.093 -11.877 6.015 1.00 15.00 237 GLY A N 1
ATOM 1428 C CA . GLY A 1 185 ? 20.959 -12.745 5.703 1.00 16.77 237 GLY A CA 1
ATOM 1429 C C . GLY A 1 185 ? 21.236 -14.222 5.902 1.00 14.39 237 GLY A C 1
ATOM 1430 O O . GLY A 1 185 ? 20.314 -14.978 6.186 1.00 19.28 237 GLY A O 1
ATOM 1431 N N . THR A 1 186 ? 22.502 -14.654 5.799 1.00 18.22 238 THR A N 1
ATOM 1432 C CA . THR A 1 186 ? 22.853 -16.074 6.002 1.00 14.68 238 THR A CA 1
ATOM 1433 C C . THR A 1 186 ? 22.846 -16.603 7.482 1.00 17.25 238 THR A C 1
ATOM 1434 O O . THR A 1 186 ? 22.606 -17.795 7.774 1.00 14.95 238 THR A O 1
ATOM 1438 N N . ALA A 1 187 ? 23.119 -15.698 8.406 1.00 12.80 239 ALA A N 1
ATOM 1439 C CA . ALA A 1 187 ? 23.139 -16.025 9.812 1.00 10.45 239 ALA A CA 1
ATOM 1440 C C . ALA A 1 187 ? 21.814 -16.531 10.332 1.00 7.85 239 ALA A C 1
ATOM 1441 O O . ALA A 1 187 ? 21.780 -17.251 11.303 1.00 9.60 239 ALA A O 1
ATOM 1443 N N . TYR A 1 188 ? 20.685 -16.098 9.746 1.00 7.17 240 TYR A N 1
ATOM 1444 C CA . TYR A 1 188 ? 19.413 -16.526 10.290 1.00 6.46 240 TYR A CA 1
ATOM 1445 C C . TYR A 1 188 ? 19.203 -18.029 10.313 1.00 8.37 240 TYR A C 1
ATOM 1446 O O . TYR A 1 188 ? 18.497 -18.504 11.169 1.00 7.69 240 TYR A O 1
ATOM 1455 N N . TYR A 1 189 ? 19.814 -18.754 9.360 1.00 7.31 241 TYR A N 1
ATOM 1456 C CA . TYR A 1 189 ? 19.422 -20.168 9.054 1.00 8.00 241 TYR A CA 1
ATOM 1457 C C . TYR A 1 189 ? 20.434 -21.194 9.502 1.00 8.58 241 TYR A C 1
ATOM 1458 O O . TYR A 1 189 ? 20.144 -22.390 9.496 1.00 11.72 241 TYR A O 1
ATOM 1467 N N . ILE A 1 190 ? 21.615 -20.743 9.871 1.00 9.87 242 ILE A N 1
ATOM 1468 C CA . ILE A 1 190 ? 22.715 -21.657 10.196 1.00 9.11 242 ILE A CA 1
ATOM 1469 C C . ILE A 1 190 ? 22.510 -22.369 11.544 1.00 8.47 242 ILE A C 1
ATOM 1470 O O . ILE A 1 190 ? 22.093 -21.779 12.535 1.00 10.65 242 ILE A O 1
ATOM 1478 N N . ALA A 1 191 ? 22.743 -23.678 11.552 1.00 7.99 243 ALA A N 1
ATOM 1479 C CA . ALA A 1 191 ? 22.558 -24.473 12.752 1.00 8.66 243 ALA A CA 1
ATOM 1480 C C . ALA A 1 191 ? 23.681 -24.204 13.743 1.00 9.31 243 ALA A C 1
ATOM 1481 O O . ALA A 1 191 ? 24.852 -23.975 13.353 1.00 8.05 243 ALA A O 1
ATOM 1483 N N . PRO A 1 192 ? 23.348 -24.207 15.051 1.00 7.57 244 PRO A N 1
ATOM 1484 C CA . PRO A 1 192 ? 24.394 -23.919 16.029 1.00 9.45 244 PRO A CA 1
ATOM 1485 C C . PRO A 1 192 ? 25.656 -24.806 15.927 1.00 7.53 244 PRO A C 1
ATOM 1486 O O . PRO A 1 192 ? 26.783 -24.317 16.100 1.00 7.80 244 PRO A O 1
ATOM 1490 N N . GLU A 1 193 ? 25.472 -26.102 15.698 1.00 6.96 245 GLU A N 1
ATOM 1491 C CA . GLU A 1 193 ? 26.614 -26.982 15.589 1.00 7.62 245 GLU A CA 1
ATOM 1492 C C . GLU A 1 193 ? 27.489 -26.702 14.349 1.00 7.91 245 GLU A C 1
ATOM 1493 O O . GLU A 1 193 ? 28.646 -27.027 14.370 1.00 8.86 245 GLU A O 1
ATOM 1499 N N . VAL A 1 194 ? 26.902 -26.154 13.294 1.00 7.48 246 VAL A N 1
ATOM 1500 C CA . VAL A 1 194 ? 27.653 -25.710 12.110 1.00 6.12 246 VAL A CA 1
ATOM 1501 C C . VAL A 1 194 ? 28.588 -24.562 12.497 1.00 6.34 246 VAL A C 1
ATOM 1502 O O . VAL A 1 194 ? 29.779 -24.588 12.169 1.00 6.83 246 VAL A O 1
ATOM 1506 N N . LEU A 1 195 ? 28.073 -23.606 13.271 1.00 8.09 247 LEU A N 1
ATOM 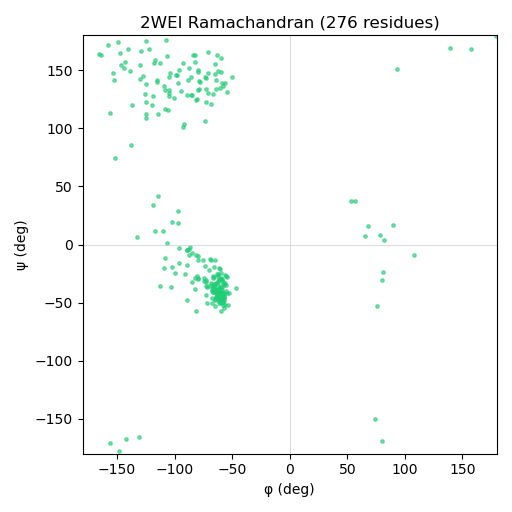1507 C CA . LEU A 1 195 ? 28.926 -22.521 13.792 1.00 9.27 247 LEU A CA 1
ATOM 1508 C C . LEU A 1 195 ? 30.106 -23.053 14.618 1.00 7.66 247 LEU A C 1
ATOM 1509 O O . LEU A 1 195 ? 31.208 -22.493 14.580 1.00 7.08 247 LEU A O 1
ATOM 1514 N N . ARG A 1 196 ? 29.892 -24.183 15.315 1.00 6.38 248 ARG A N 1
ATOM 1515 C CA . ARG A 1 196 ? 30.921 -24.823 16.119 1.00 6.32 248 ARG A CA 1
ATOM 1516 C C . ARG A 1 196 ? 31.895 -25.699 15.318 1.00 7.65 248 ARG A C 1
ATOM 1517 O O . ARG A 1 196 ? 32.891 -26.158 15.870 1.00 7.40 248 ARG A O 1
ATOM 1525 N N . GLY A 1 197 ? 31.603 -25.934 14.037 1.00 6.21 249 GLY A N 1
ATOM 1526 C CA . GLY A 1 197 ? 32.545 -26.660 13.159 1.00 5.80 249 GLY A CA 1
ATOM 1527 C C . GLY A 1 197 ? 32.337 -28.157 13.158 1.00 3.22 249 GLY A C 1
ATOM 1528 O O . GLY A 1 197 ? 33.203 -28.886 12.709 1.00 5.73 249 GLY A O 1
ATOM 1529 N N . THR A 1 198 ? 31.172 -28.598 13.633 1.00 7.00 250 THR A N 1
ATOM 1530 C CA . THR A 1 198 ? 30.911 -30.044 13.801 1.00 12.78 250 THR A CA 1
ATOM 1531 C C . THR A 1 198 ? 29.507 -30.409 13.355 1.00 20.15 250 THR A C 1
ATOM 1532 O O . THR A 1 198 ? 28.606 -30.444 14.205 1.00 22.33 250 THR A O 1
ATOM 1536 N N . TYR A 1 199 ? 29.319 -30.681 12.046 1.00 11.96 251 TYR A N 1
ATOM 1537 C CA . TYR A 1 199 ? 27.980 -30.829 11.435 1.00 14.61 251 TYR A CA 1
ATOM 1538 C C . TYR A 1 199 ? 27.787 -32.222 10.871 1.00 9.74 251 TYR A C 1
ATOM 1539 O O . TYR A 1 199 ? 28.743 -32.935 10.580 1.00 10.17 251 TYR A O 1
ATOM 1548 N N . ASP A 1 200 ? 26.519 -32.593 10.776 1.00 9.68 252 ASP A N 1
ATOM 1549 C CA . ASP A 1 200 ? 26.058 -33.765 10.057 1.00 8.91 252 ASP A CA 1
ATOM 1550 C C . ASP A 1 200 ? 24.729 -33.385 9.377 1.00 8.32 252 ASP A C 1
ATOM 1551 O O . ASP A 1 200 ? 24.390 -32.205 9.304 1.00 10.31 252 ASP A O 1
ATOM 1556 N N . GLU A 1 201 ? 23.979 -34.346 8.862 1.00 8.40 253 GLU A N 1
ATOM 1557 C CA . GLU A 1 201 ? 22.745 -34.038 8.115 1.00 9.09 253 GLU A CA 1
ATOM 1558 C C . GLU A 1 201 ? 21.660 -33.256 8.915 1.00 9.43 253 GLU A C 1
ATOM 1559 O O . GLU A 1 201 ? 20.822 -32.564 8.318 1.00 10.09 253 GLU A O 1
ATOM 1565 N N . LYS A 1 202 ? 21.667 -33.354 10.250 1.00 6.98 254 LYS A N 1
ATOM 1566 C CA . LYS A 1 202 ? 20.672 -32.678 11.088 1.00 8.71 254 LYS A CA 1
ATOM 1567 C C . LYS A 1 202 ? 20.679 -31.186 10.957 1.00 5.87 254 LYS A C 1
ATOM 1568 O O . LYS A 1 202 ? 19.684 -30.549 11.250 1.00 9.70 254 LYS A O 1
ATOM 1574 N N . CYS A 1 203 ? 21.791 -30.598 10.489 1.00 6.60 255 CYS A N 1
ATOM 1575 C CA . CYS A 1 203 ? 21.829 -29.159 10.309 1.00 8.14 255 CYS A CA 1
ATOM 1576 C C . CYS A 1 203 ? 20.803 -28.694 9.272 1.00 7.89 255 CYS A C 1
ATOM 1577 O O . CYS A 1 203 ? 20.292 -27.575 9.377 1.00 9.81 255 CYS A O 1
ATOM 1580 N N . ASP A 1 204 ? 20.448 -29.564 8.312 1.00 7.72 256 ASP A N 1
ATOM 1581 C CA . ASP A 1 204 ? 19.457 -29.193 7.283 1.00 6.71 256 ASP A CA 1
ATOM 1582 C C . ASP A 1 204 ? 18.038 -29.176 7.860 1.00 7.39 256 ASP A C 1
ATOM 1583 O O . ASP A 1 204 ? 17.188 -28.379 7.411 1.00 8.19 256 ASP A O 1
ATOM 1588 N N . VAL A 1 205 ? 17.777 -30.040 8.838 1.00 7.66 257 VAL A N 1
ATOM 1589 C CA . VAL A 1 205 ? 16.502 -30.009 9.558 1.00 8.71 257 VAL A CA 1
ATOM 1590 C C . VAL A 1 205 ? 16.310 -28.682 10.328 1.00 7.51 257 VAL A C 1
ATOM 1591 O O . VAL A 1 205 ? 15.250 -28.043 10.233 1.00 9.14 257 VAL A O 1
ATOM 1595 N N . TRP A 1 206 ? 17.354 -28.244 11.036 1.00 7.13 258 TRP A N 1
ATOM 1596 C CA . TRP A 1 206 ? 17.350 -26.957 11.712 1.00 10.23 258 TRP A CA 1
ATOM 1597 C C . TRP A 1 206 ? 17.044 -25.836 10.703 1.00 9.14 258 TRP A C 1
ATOM 1598 O O . TRP A 1 206 ? 16.130 -25.026 10.918 1.00 8.75 258 TRP A O 1
ATOM 1609 N N . SER A 1 207 ? 17.790 -25.802 9.601 1.00 8.70 259 SER A N 1
ATOM 1610 C CA . SER A 1 207 ? 17.608 -24.699 8.636 1.00 7.98 259 SER A CA 1
ATOM 1611 C C . SER A 1 207 ? 16.180 -24.675 8.100 1.00 9.27 259 SER A C 1
ATOM 1612 O O . SER A 1 207 ? 15.571 -23.616 7.943 1.00 8.09 259 SER A O 1
ATOM 1615 N N . ALA A 1 208 ? 15.639 -25.851 7.809 1.00 7.59 260 ALA A N 1
ATOM 1616 C CA . ALA A 1 208 ? 14.269 -25.981 7.353 1.00 9.23 260 ALA A CA 1
ATOM 1617 C C . ALA A 1 208 ? 13.242 -25.537 8.431 1.00 7.05 260 ALA A C 1
ATOM 1618 O O . ALA A 1 208 ? 12.207 -24.940 8.085 1.00 9.55 260 ALA A O 1
ATOM 1620 N N . GLY A 1 209 ? 13.556 -25.741 9.695 1.00 7.71 261 GLY A N 1
ATOM 1621 C CA . GLY A 1 209 ? 12.743 -25.306 10.808 1.00 10.00 261 GLY A CA 1
ATOM 1622 C C . GLY A 1 209 ? 12.728 -23.798 10.877 1.00 7.06 261 GLY A C 1
ATOM 1623 O O . GLY A 1 209 ? 11.689 -23.208 11.148 1.00 11.04 261 GLY A O 1
ATOM 1624 N N . VAL A 1 210 ? 13.865 -23.169 10.656 1.00 8.80 262 VAL A N 1
ATOM 1625 C CA . VAL A 1 210 ? 13.903 -21.705 10.653 1.00 8.27 262 VAL A CA 1
ATOM 1626 C C . VAL A 1 210 ? 13.045 -21.174 9.516 1.00 9.35 262 VAL A C 1
ATOM 1627 O O . VAL A 1 210 ? 12.296 -20.176 9.669 1.00 10.41 262 VAL A O 1
ATOM 1631 N N . ILE A 1 211 ? 13.170 -21.774 8.344 1.00 8.62 263 ILE A N 1
ATOM 1632 C CA . ILE A 1 211 ? 12.372 -21.364 7.203 1.00 8.96 263 ILE A CA 1
ATOM 1633 C C . ILE A 1 211 ? 10.878 -21.471 7.497 1.00 8.06 263 ILE A C 1
ATOM 1634 O O . ILE A 1 211 ? 10.116 -20.551 7.187 1.00 10.55 263 ILE A O 1
ATOM 1639 N N . LEU A 1 212 ? 10.472 -22.582 8.090 1.00 9.36 264 LEU A N 1
ATOM 1640 C CA . LEU A 1 212 ? 9.048 -22.815 8.403 1.00 9.22 264 LEU A CA 1
ATOM 1641 C C . LEU A 1 212 ? 8.524 -21.792 9.412 1.00 9.96 264 LEU A C 1
ATOM 1642 O O . LEU A 1 212 ? 7.439 -21.268 9.241 1.00 8.96 264 LEU A O 1
ATOM 1647 N N . TYR A 1 213 ? 9.345 -21.480 10.402 1.00 9.30 265 TYR A N 1
ATOM 1648 C CA . TYR A 1 213 ? 9.017 -20.463 11.402 1.00 8.94 265 TYR A CA 1
ATOM 1649 C C . TYR A 1 213 ? 8.744 -19.151 10.721 1.00 8.84 265 TYR A C 1
ATOM 1650 O O . TYR A 1 213 ? 7.781 -18.450 11.067 1.00 10.49 265 TYR A O 1
ATOM 1659 N N . ILE A 1 214 ? 9.609 -18.780 9.768 1.00 8.82 266 ILE A N 1
ATOM 1660 C CA . ILE A 1 214 ? 9.442 -17.540 9.011 1.00 7.22 266 ILE A CA 1
ATOM 1661 C C . ILE A 1 214 ? 8.198 -17.585 8.091 1.00 8.32 266 ILE A C 1
ATOM 1662 O O . ILE A 1 214 ? 7.461 -16.585 7.981 1.00 9.42 266 ILE A O 1
ATOM 1667 N N . LEU A 1 215 ? 7.932 -18.713 7.441 1.00 7.73 267 LEU A N 1
ATOM 1668 C CA . LEU A 1 215 ? 6.765 -18.809 6.559 1.00 8.66 267 LEU A CA 1
ATOM 1669 C C . LEU A 1 215 ? 5.484 -18.527 7.344 1.00 7.38 267 LEU A C 1
ATOM 1670 O O . LEU A 1 215 ? 4.594 -17.842 6.872 1.00 8.94 267 LEU A O 1
ATOM 1675 N N . LEU A 1 216 ? 5.417 -19.053 8.559 1.00 9.68 268 LEU A N 1
ATOM 1676 C CA . LEU A 1 216 ? 4.177 -18.960 9.349 1.00 8.51 268 LEU A CA 1
ATOM 1677 C C . LEU A 1 216 ? 4.050 -17.610 10.070 1.00 6.36 268 LEU A C 1
ATOM 1678 O O . LEU A 1 216 ? 2.960 -17.060 10.157 1.00 8.62 268 LEU A O 1
ATOM 1683 N N . SER A 1 217 ? 5.155 -17.082 10.584 1.00 9.36 269 SER A N 1
ATOM 1684 C CA . SER A 1 217 ? 5.086 -15.855 11.390 1.00 7.91 269 SER A CA 1
ATOM 1685 C C . SER A 1 217 ? 5.495 -14.565 10.710 1.00 9.00 269 SER A C 1
ATOM 1686 O O . SER A 1 217 ? 5.151 -13.498 11.187 1.00 8.97 269 SER A O 1
ATOM 1689 N N . GLY A 1 218 ? 6.234 -14.659 9.618 1.00 6.22 270 GLY A N 1
ATOM 1690 C CA . GLY A 1 218 ? 6.786 -13.507 8.943 1.00 8.71 270 GLY A CA 1
ATOM 1691 C C . GLY A 1 218 ? 8.017 -12.927 9.602 1.00 9.18 270 GLY A C 1
ATOM 1692 O O . GLY A 1 218 ? 8.490 -11.892 9.159 1.00 11.41 270 GLY A O 1
ATOM 1693 N N . THR A 1 219 ? 8.567 -13.609 10.617 1.00 9.32 271 THR A N 1
ATOM 1694 C CA . THR A 1 219 ? 9.691 -13.049 11.414 1.00 8.34 271 THR A CA 1
ATOM 1695 C C . THR A 1 219 ? 10.689 -14.168 11.684 1.00 9.88 271 THR A C 1
ATOM 1696 O O . THR A 1 219 ? 10.291 -15.316 11.752 1.00 9.01 271 THR A O 1
ATOM 1700 N N . PRO A 1 220 ? 12.003 -13.852 11.803 1.00 9.50 272 PRO A N 1
ATOM 1701 C CA . PRO A 1 220 ? 12.939 -14.926 12.142 1.00 7.72 272 PRO A CA 1
ATOM 1702 C C . PRO A 1 220 ? 12.960 -15.284 13.627 1.00 8.06 272 PRO A C 1
ATOM 1703 O O . PRO A 1 220 ? 12.768 -14.389 14.469 1.00 10.32 272 PRO A O 1
ATOM 1707 N N . PRO A 1 221 ? 13.226 -16.567 13.947 1.00 10.26 273 PRO A N 1
ATOM 1708 C CA . PRO A 1 221 ? 13.286 -16.995 15.368 1.00 8.74 273 PRO A CA 1
ATOM 1709 C C . PRO A 1 221 ? 14.500 -16.442 16.100 1.00 8.66 273 PRO A C 1
ATOM 1710 O O . PRO A 1 221 ? 14.405 -16.121 17.292 1.00 9.73 273 PRO A O 1
ATOM 1714 N N . PHE A 1 222 ? 15.629 -16.335 15.382 1.00 8.93 274 PHE A N 1
ATOM 1715 C CA . PHE A 1 222 ? 16.866 -15.783 15.880 1.00 8.03 274 PHE A CA 1
ATOM 1716 C C . PHE A 1 222 ? 17.127 -14.506 15.089 1.00 8.41 274 PHE A C 1
ATOM 1717 O O . PHE A 1 222 ? 17.371 -14.546 13.890 1.00 10.65 274 PHE A O 1
ATOM 1725 N N . TYR A 1 223 ? 17.038 -13.375 15.773 1.00 10.82 275 TYR A N 1
ATOM 1726 C CA . TYR A 1 223 ? 16.974 -12.063 15.141 1.00 8.54 275 TYR A CA 1
ATOM 1727 C C . TYR A 1 223 ? 18.055 -11.144 15.666 1.00 10.14 275 TYR A C 1
ATOM 1728 O O . TYR A 1 223 ? 18.784 -11.504 16.587 1.00 10.43 275 TYR A O 1
ATOM 1737 N N . GLY A 1 224 ? 18.172 -9.953 15.097 1.00 8.65 276 GLY A N 1
ATOM 1738 C CA . GLY A 1 224 ? 19.176 -8.984 15.538 1.00 9.30 276 GLY A CA 1
ATOM 1739 C C . GLY A 1 224 ? 19.508 -7.970 14.458 1.00 8.01 276 GLY A C 1
ATOM 1740 O O . GLY A 1 224 ? 19.169 -8.200 13.289 1.00 9.45 276 GLY A O 1
ATOM 1741 N N . LYS A 1 225 ? 20.224 -6.901 14.841 1.00 10.05 277 LYS A N 1
ATOM 1742 C CA . LYS A 1 225 ? 20.489 -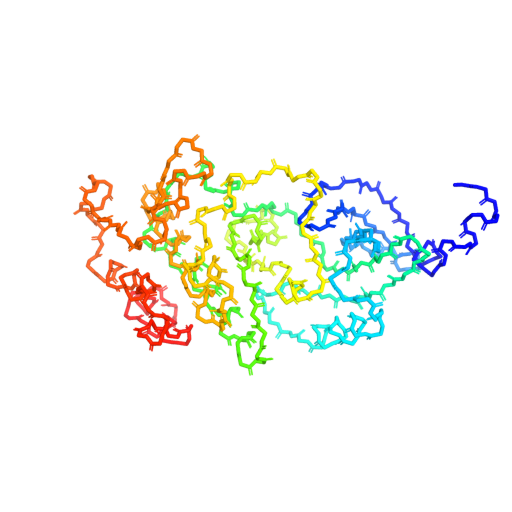5.741 13.971 1.00 12.18 277 LYS A CA 1
ATOM 1743 C C . LYS A 1 225 ? 21.737 -5.933 13.112 1.00 12.22 277 LYS A C 1
ATOM 1744 O O . LYS A 1 225 ? 22.017 -5.114 12.243 1.00 14.44 277 LYS A O 1
ATOM 1748 N N . ASN A 1 226 ? 22.486 -6.998 13.389 1.00 10.47 278 ASN A N 1
ATOM 1749 C CA . ASN A 1 226 ? 23.706 -7.297 12.689 1.00 9.77 278 ASN A CA 1
ATOM 1750 C C . ASN A 1 226 ? 24.031 -8.781 12.831 1.00 10.16 278 ASN A C 1
ATOM 1751 O O . ASN A 1 226 ? 23.345 -9.521 13.562 1.00 9.66 278 ASN A O 1
ATOM 1756 N N . GLU A 1 227 ? 25.041 -9.223 12.093 1.00 7.79 279 GLU A N 1
ATOM 1757 C CA . GLU A 1 227 ? 25.417 -10.615 12.051 1.00 8.90 279 GLU A CA 1
ATOM 1758 C C . GLU A 1 227 ? 25.751 -11.185 13.446 1.00 5.46 279 GLU A C 1
ATOM 1759 O O . GLU A 1 227 ? 25.298 -12.277 13.810 1.00 7.01 279 GLU A O 1
ATOM 1765 N N . TYR A 1 228 ? 26.578 -10.454 14.186 1.00 9.07 280 TYR A N 1
ATOM 1766 C CA . TYR A 1 228 ? 26.977 -10.840 15.544 1.00 8.42 280 TYR A CA 1
ATOM 1767 C C . TYR A 1 228 ? 25.783 -11.102 16.443 1.00 4.49 280 TYR A C 1
ATOM 1768 O O . TYR A 1 228 ? 25.722 -12.154 17.091 1.00 7.25 280 TYR A O 1
ATOM 1777 N N . ASP A 1 229 ? 24.852 -10.136 16.494 1.00 7.34 281 ASP A N 1
ATOM 1778 C CA . ASP A 1 229 ? 23.683 -10.250 17.358 1.00 8.25 281 ASP A CA 1
ATOM 1779 C C . ASP A 1 229 ? 22.836 -11.465 16.983 1.00 8.42 281 ASP A C 1
ATOM 1780 O O . ASP A 1 229 ? 22.330 -12.179 17.874 1.00 7.10 281 ASP A O 1
ATOM 1785 N N . ILE A 1 230 ? 22.660 -11.726 15.679 1.00 6.62 282 ILE A N 1
ATOM 1786 C CA . ILE A 1 230 ? 21.899 -12.891 15.240 1.00 6.85 282 ILE A CA 1
ATOM 1787 C C . ILE A 1 230 ? 22.606 -14.171 15.656 1.00 6.61 282 ILE A C 1
ATOM 1788 O O . ILE A 1 230 ? 21.988 -15.035 16.216 1.00 5.18 282 ILE A O 1
ATOM 1793 N N . LEU A 1 231 ? 23.902 -14.253 15.402 1.00 7.24 283 LEU A N 1
ATOM 1794 C CA . LEU A 1 231 ? 24.639 -15.469 15.711 1.00 7.47 283 LEU A CA 1
ATOM 1795 C C . LEU A 1 231 ? 24.696 -15.747 17.210 1.00 6.70 283 LEU A C 1
ATOM 1796 O O . LEU A 1 231 ? 24.708 -16.913 17.589 1.00 8.89 283 LEU A O 1
ATOM 1801 N N . LYS A 1 232 ? 24.752 -14.705 18.039 1.00 7.49 284 LYS A N 1
ATOM 1802 C CA . LYS A 1 232 ? 24.712 -14.880 19.514 1.00 7.20 284 LYS A CA 1
ATOM 1803 C C . LYS A 1 232 ? 23.408 -15.556 19.936 1.00 7.91 284 LYS A C 1
ATOM 1804 O O . LYS A 1 232 ? 23.398 -16.352 20.858 1.00 10.37 284 LYS A O 1
ATOM 1810 N N . ARG A 1 233 ? 22.310 -15.230 19.275 1.00 7.22 285 ARG A N 1
ATOM 1811 C CA . ARG A 1 233 ? 21.035 -15.891 19.582 1.00 6.74 285 ARG A CA 1
ATOM 1812 C C . ARG A 1 233 ? 21.009 -17.312 19.084 1.00 7.08 285 ARG A C 1
ATOM 1813 O O . ARG A 1 233 ? 20.542 -18.196 19.790 1.00 8.54 285 ARG A O 1
ATOM 1825 N N . VAL A 1 234 ? 21.499 -17.543 17.867 1.00 6.64 286 VAL A N 1
ATOM 1826 C CA . VAL A 1 234 ? 21.560 -18.913 17.336 1.00 8.70 286 VAL A CA 1
ATOM 1827 C C . VAL A 1 234 ? 22.370 -19.820 18.279 1.00 9.04 286 VAL A C 1
ATOM 1828 O O . VAL A 1 234 ? 21.973 -20.943 18.594 1.00 10.69 286 VAL A O 1
ATOM 1832 N N . GLU A 1 235 ? 23.494 -19.314 18.738 1.00 9.96 287 GLU A N 1
ATOM 1833 C CA . GLU A 1 235 ? 24.432 -20.081 19.523 1.00 7.74 287 GLU A CA 1
ATOM 1834 C C . GLU A 1 235 ? 23.834 -20.558 20.839 1.00 10.76 287 GLU A C 1
ATOM 1835 O O . GLU A 1 235 ? 24.197 -21.631 21.325 1.00 11.95 287 GLU A O 1
ATOM 1841 N N . THR A 1 236 ? 22.933 -19.770 21.415 1.00 12.81 288 THR A N 1
ATOM 1842 C CA . THR A 1 236 ? 22.236 -20.171 22.655 1.00 13.85 288 THR A CA 1
ATOM 1843 C C . THR A 1 236 ? 21.063 -21.093 22.354 1.00 14.42 288 THR A C 1
ATOM 1844 O O . THR A 1 236 ? 20.648 -21.893 23.205 1.00 17.20 288 THR A O 1
ATOM 1848 N N . GLY A 1 237 ? 20.479 -20.931 21.172 1.00 11.20 289 GLY A N 1
ATOM 1849 C CA . GLY A 1 237 ? 19.412 -21.793 20.711 1.00 10.26 289 GLY A CA 1
ATOM 1850 C C . GLY A 1 237 ? 18.039 -21.404 21.268 1.00 10.90 289 GLY A C 1
ATOM 1851 O O . GLY A 1 237 ? 17.072 -22.067 20.968 1.00 12.97 289 GLY A O 1
ATOM 1852 N N . LYS A 1 238 ? 17.959 -20.312 22.025 1.00 9.75 290 LYS A N 1
ATOM 1853 C CA . LYS A 1 238 ? 16.698 -19.894 22.698 1.00 10.79 290 LYS A CA 1
ATOM 1854 C C . LYS A 1 238 ? 15.834 -1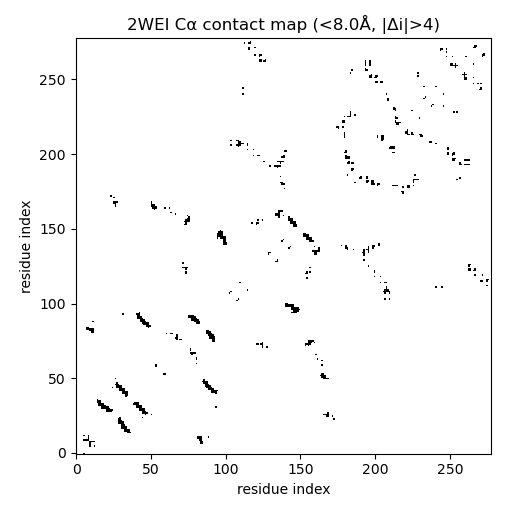9.069 21.747 1.00 11.18 290 LYS A C 1
ATOM 1855 O O . LYS A 1 238 ? 16.317 -18.120 21.101 1.00 10.23 290 LYS A O 1
ATOM 1861 N N . TYR A 1 239 ? 14.575 -19.465 21.624 1.00 9.67 291 TYR A N 1
ATOM 1862 C CA . TYR A 1 239 ? 13.588 -18.753 20.789 1.00 8.54 291 TYR A CA 1
ATOM 1863 C C . TYR A 1 239 ? 12.212 -18.946 21.445 1.00 8.43 291 TYR A C 1
ATOM 1864 O O . TYR A 1 239 ? 12.061 -19.667 22.456 1.00 11.24 291 TYR A O 1
ATOM 1873 N N . ALA A 1 240 ? 11.209 -18.273 20.909 1.00 10.57 292 ALA A N 1
ATOM 1874 C CA . ALA A 1 240 ? 9.869 -18.341 21.500 1.00 9.80 292 ALA A CA 1
ATOM 1875 C C . ALA A 1 240 ? 8.814 -18.232 20.426 1.00 11.46 292 ALA A C 1
ATOM 1876 O O . ALA A 1 240 ? 9.105 -17.810 19.316 1.00 10.36 292 ALA A O 1
ATOM 1878 N N . PHE A 1 241 ? 7.598 -18.594 20.817 1.00 10.96 293 PHE A N 1
ATOM 1879 C CA . PHE A 1 241 ? 6.397 -18.442 19.997 1.00 13.37 293 PHE A CA 1
ATOM 1880 C C . PHE A 1 241 ? 5.512 -17.416 20.720 1.00 14.93 293 PHE A C 1
ATOM 1881 O O . PHE A 1 241 ? 4.302 -17.603 20.858 1.00 14.80 293 PHE A O 1
ATOM 1889 N N . ASP A 1 242 ? 6.111 -16.351 21.233 1.00 19.32 294 ASP A N 1
ATOM 1890 C CA . ASP A 1 242 ? 5.368 -15.429 22.109 1.00 19.13 294 ASP A CA 1
ATOM 1891 C C . ASP A 1 242 ? 4.672 -14.309 21.330 1.00 18.26 294 ASP A C 1
ATOM 1892 O O . ASP A 1 242 ? 3.763 -13.661 21.853 1.00 16.05 294 ASP A O 1
ATOM 1897 N N . LEU A 1 243 ? 5.084 -14.086 20.092 1.00 16.64 295 LEU A N 1
ATOM 1898 C CA . LEU A 1 243 ? 4.531 -13.002 19.278 1.00 17.66 295 LEU A CA 1
ATOM 1899 C C . LEU A 1 243 ? 3.028 -13.183 19.102 1.00 15.48 295 LEU A C 1
ATOM 1900 O O . LEU A 1 243 ? 2.569 -14.321 19.037 1.00 18.04 295 LEU A O 1
ATOM 1905 N N . PRO A 1 244 ? 2.263 -12.071 18.992 1.00 13.94 296 PRO A N 1
ATOM 1906 C CA . PRO A 1 244 ? 0.848 -12.258 18.615 1.00 9.07 296 PRO A CA 1
ATOM 1907 C C . PRO A 1 244 ? 0.709 -13.062 17.326 1.00 7.22 296 PRO A C 1
ATOM 1908 O O . PRO A 1 244 ? -0.299 -13.752 17.142 1.00 5.55 296 PRO A O 1
ATOM 1912 N N . GLN A 1 245 ? 1.720 -12.992 16.447 1.00 10.46 297 GLN A N 1
ATOM 1913 C CA . GLN A 1 245 ? 1.705 -13.745 15.210 1.00 11.77 297 GLN A CA 1
ATOM 1914 C C . GLN A 1 245 ? 1.512 -15.252 15.431 1.00 10.18 297 GLN A C 1
ATOM 1915 O O . GLN A 1 245 ? 0.955 -15.921 14.574 1.00 14.58 297 GLN A O 1
ATOM 1921 N N . TRP A 1 246 ? 1.924 -15.761 16.592 1.00 8.56 298 TRP A N 1
ATOM 1922 C CA . TRP A 1 246 ? 1.749 -17.202 16.904 1.00 6.17 298 TRP A CA 1
ATOM 1923 C C . TRP A 1 246 ? 0.420 -17.530 17.583 1.00 4.12 298 TRP A C 1
ATOM 1924 O O . TRP A 1 246 ? 0.107 -18.706 17.771 1.00 5.49 298 TRP A O 1
ATOM 1935 N N . ARG A 1 247 ? -0.375 -16.509 17.895 1.00 4.90 299 ARG A N 1
ATOM 1936 C CA . ARG A 1 247 ? -1.500 -16.675 18.802 1.00 3.80 299 ARG A CA 1
ATOM 1937 C C . ARG A 1 247 ? -2.496 -17.719 18.317 1.00 7.81 299 ARG A C 1
ATOM 1938 O O . ARG A 1 247 ? -3.098 -18.398 19.146 1.00 6.74 299 ARG A O 1
ATOM 1946 N N . THR A 1 248 ? -2.705 -17.794 16.998 1.00 6.16 300 THR A N 1
ATOM 1947 C CA . THR A 1 248 ? -3.732 -18.670 16.415 1.00 5.02 300 THR A CA 1
ATOM 1948 C C . THR A 1 248 ? -3.140 -19.759 15.506 1.00 7.42 300 THR A C 1
ATOM 1949 O O . THR A 1 248 ? -3.868 -20.439 14.784 1.00 7.82 300 THR A O 1
ATOM 1953 N N . ILE A 1 249 ? -1.833 -19.926 15.560 1.00 7.10 301 ILE A N 1
ATOM 1954 C CA . ILE A 1 249 ? -1.138 -21.006 14.842 1.00 6.43 301 ILE A CA 1
ATOM 1955 C C . ILE A 1 249 ? -1.333 -22.312 15.611 1.00 7.80 301 ILE A C 1
ATOM 1956 O O . ILE A 1 249 ? -1.350 -22.328 16.869 1.00 8.24 301 ILE A O 1
ATOM 1961 N N . SER A 1 250 ? -1.547 -23.399 14.870 1.00 6.24 302 SER A N 1
ATOM 1962 C CA . SER A 1 250 ? -1.927 -24.675 15.486 1.00 7.63 302 SER A CA 1
ATOM 1963 C C . SER A 1 250 ? -0.820 -25.188 16.416 1.00 8.79 302 SER A C 1
ATOM 1964 O O . SER A 1 250 ? 0.351 -24.917 16.195 1.00 9.69 302 SER A O 1
ATOM 1967 N N . ASP A 1 251 ? -1.217 -25.914 17.462 1.00 6.08 303 ASP A N 1
ATOM 1968 C CA . ASP A 1 251 ? -0.255 -26.614 18.298 1.00 9.32 303 ASP A CA 1
ATOM 1969 C C . ASP A 1 251 ? 0.602 -27.610 17.508 1.00 8.41 303 ASP A C 1
ATOM 1970 O O . ASP A 1 251 ? 1.771 -27.822 17.822 1.00 7.39 303 ASP A O 1
ATOM 1975 N N . ASP A 1 252 ? 0.012 -28.234 16.492 1.00 8.68 304 ASP A N 1
ATOM 1976 C CA . ASP A 1 252 ? 0.754 -29.171 15.670 1.00 11.08 304 ASP A CA 1
ATOM 1977 C C . ASP A 1 252 ? 1.918 -28.543 14.906 1.00 7.84 304 ASP A C 1
ATOM 1978 O O . ASP A 1 252 ? 3.014 -29.120 14.867 1.00 9.25 304 ASP A O 1
ATOM 1983 N N . ALA A 1 253 ? 1.693 -27.353 14.326 1.00 6.35 305 ALA A N 1
ATOM 1984 C CA . ALA A 1 253 ? 2.756 -26.598 13.679 1.00 9.06 305 ALA A CA 1
ATOM 1985 C C . ALA A 1 253 ? 3.867 -26.250 14.650 1.00 7.71 305 ALA A C 1
ATOM 1986 O O . ALA A 1 253 ? 5.061 -26.429 14.346 1.00 9.04 305 ALA A O 1
ATOM 1988 N N . LYS A 1 254 ? 3.501 -25.773 15.838 1.00 7.60 306 LYS A N 1
ATOM 1989 C CA . LYS A 1 254 ? 4.483 -25.424 16.849 1.00 9.28 306 LYS A CA 1
ATOM 1990 C C . LYS A 1 254 ? 5.255 -26.660 17.295 1.00 8.84 306 LYS A C 1
ATOM 1991 O O . LYS A 1 254 ? 6.455 -26.578 17.508 1.00 10.99 306 LYS A O 1
ATOM 1997 N N . ASP A 1 255 ? 4.575 -27.785 17.412 1.00 6.62 307 ASP A N 1
ATOM 1998 C CA . ASP A 1 255 ? 5.244 -29.037 17.778 1.00 8.25 307 ASP A CA 1
ATOM 1999 C C . ASP A 1 255 ? 6.340 -29.445 16.788 1.00 9.10 307 ASP A C 1
ATOM 2000 O O . ASP A 1 255 ? 7.455 -29.828 17.197 1.00 11.56 307 ASP A O 1
ATOM 2005 N N . LEU A 1 256 ? 6.021 -29.373 15.498 1.00 8.35 308 LEU A N 1
ATOM 2006 C CA . LEU A 1 256 ? 6.974 -29.700 14.443 1.00 8.43 308 LEU A CA 1
ATOM 2007 C C . LEU A 1 256 ? 8.158 -28.776 14.513 1.00 8.91 308 LEU A C 1
ATOM 2008 O O . LEU A 1 256 ? 9.298 -29.227 14.539 1.00 9.77 308 LEU A O 1
ATOM 2013 N N . ILE A 1 257 ? 7.893 -27.469 14.621 1.00 7.86 309 ILE A N 1
ATOM 2014 C CA . ILE A 1 257 ? 8.974 -26.514 14.706 1.00 8.00 309 ILE A CA 1
ATOM 2015 C C . ILE A 1 257 ? 9.864 -26.782 15.931 1.00 8.62 309 ILE A C 1
ATOM 2016 O O . ILE A 1 257 ? 11.093 -26.721 15.789 1.00 9.08 309 ILE A O 1
ATOM 2021 N N . ARG A 1 258 ? 9.269 -27.085 17.080 1.00 8.02 310 ARG A N 1
ATOM 2022 C CA . ARG A 1 258 ? 10.048 -27.347 18.322 1.00 10.63 310 ARG A CA 1
ATOM 2023 C C . ARG A 1 258 ? 10.989 -28.526 18.092 1.00 10.38 310 ARG A C 1
ATOM 2024 O O . ARG A 1 258 ? 12.141 -28.514 18.513 1.00 10.09 310 ARG A O 1
ATOM 2037 N N . LYS A 1 259 ? 10.482 -29.544 17.417 1.00 8.88 311 LYS A N 1
ATOM 2038 C CA . LYS A 1 259 ? 11.302 -30.737 17.109 1.00 9.61 311 LYS A CA 1
ATOM 2039 C C . LYS A 1 259 ? 12.453 -30.446 16.155 1.00 10.47 311 LYS A C 1
ATOM 2040 O O . LYS A 1 259 ? 13.559 -30.999 16.316 1.00 7.74 311 LYS A O 1
ATOM 2046 N N . MET A 1 260 ? 12.207 -29.591 15.179 1.00 7.71 312 MET A N 1
ATOM 2047 C CA . MET A 1 260 ? 13.213 -29.208 14.194 1.00 10.76 312 MET A CA 1
ATOM 2048 C C . MET A 1 260 ? 14.271 -28.283 14.791 1.00 8.58 312 MET A C 1
ATOM 2049 O O . MET A 1 260 ? 15.444 -28.326 14.391 1.00 10.00 312 MET A O 1
ATOM 2054 N N . LEU A 1 261 ? 13.856 -27.398 15.701 1.00 8.66 313 LEU A N 1
ATOM 2055 C CA . LEU A 1 261 ? 14.785 -26.436 16.343 1.00 9.32 313 LEU A CA 1
ATOM 2056 C C . LEU A 1 261 ? 15.275 -26.934 17.704 1.00 10.08 313 LEU A C 1
ATOM 2057 O O . LEU A 1 261 ? 15.593 -26.161 18.610 1.00 15.10 313 LEU A O 1
ATOM 2062 N N . THR A 1 262 ? 15.341 -28.250 17.841 1.00 8.77 314 THR A N 1
ATOM 2063 C CA . THR A 1 262 ? 15.980 -28.869 18.965 1.00 8.04 314 THR A CA 1
ATOM 2064 C C . THR A 1 262 ? 17.495 -28.590 18.948 1.00 7.96 314 THR A C 1
ATOM 2065 O O . THR A 1 262 ? 18.170 -28.787 17.939 1.00 9.33 314 THR A O 1
ATOM 2069 N N . PHE A 1 263 ? 18.017 -28.129 20.074 1.00 7.76 315 PHE A N 1
ATOM 2070 C CA . PHE A 1 263 ? 19.393 -27.608 20.111 1.00 10.32 315 PHE A CA 1
ATOM 2071 C C . PHE A 1 263 ? 20.457 -28.674 19.815 1.00 9.17 315 PHE A C 1
ATOM 2072 O O . PHE A 1 263 ? 21.300 -28.471 18.922 1.00 8.50 315 PHE A O 1
ATOM 2080 N N . HIS A 1 264 ? 20.431 -29.802 20.526 1.00 7.18 316 HIS A N 1
ATOM 2081 C CA . HIS A 1 264 ? 21.419 -30.867 20.288 1.00 7.68 316 HIS A CA 1
ATOM 2082 C C . HIS A 1 264 ? 20.993 -31.705 19.081 1.00 8.00 316 HIS A C 1
ATOM 2083 O O . HIS A 1 264 ? 19.865 -32.234 19.049 1.00 7.74 316 HIS A O 1
ATOM 2090 N N . PRO A 1 265 ? 21.868 -31.835 18.059 1.00 8.56 317 PRO A N 1
ATOM 2091 C CA . PRO A 1 265 ? 21.376 -32.481 16.837 1.00 9.84 317 PRO A CA 1
ATOM 2092 C C . PRO A 1 265 ? 21.009 -33.956 17.020 1.00 9.68 317 PRO A C 1
ATOM 2093 O O . PRO A 1 265 ? 20.124 -34.449 16.334 1.00 7.85 317 PRO A O 1
ATOM 2097 N N . SER A 1 266 ? 21.651 -34.628 17.975 1.00 7.29 318 SER A N 1
ATOM 2098 C CA . SER A 1 266 ? 21.336 -36.049 18.237 1.00 7.05 318 SER A CA 1
ATOM 2099 C C . SER A 1 266 ? 19.889 -36.225 18.709 1.00 8.30 318 SER A C 1
ATOM 2100 O O . SER A 1 266 ? 19.315 -37.300 18.531 1.00 9.41 318 SER A O 1
ATOM 2103 N N . LEU A 1 267 ? 19.322 -35.171 19.301 1.00 5.23 319 LEU A N 1
ATOM 2104 C CA . LEU A 1 267 ? 17.921 -35.155 19.829 1.00 6.09 319 LEU A CA 1
ATOM 2105 C C . LEU A 1 267 ? 16.888 -34.554 18.877 1.00 9.18 319 LEU A C 1
ATOM 2106 O O . LEU A 1 267 ? 15.692 -34.538 19.190 1.00 8.67 319 LEU A O 1
ATOM 2111 N N . ARG A 1 268 ? 17.369 -34.056 17.728 1.00 7.23 320 ARG A N 1
ATOM 2112 C CA . ARG A 1 268 ? 16.572 -33.371 16.736 1.00 6.56 320 ARG A CA 1
ATOM 2113 C C . ARG A 1 268 ? 15.938 -34.386 15.788 1.00 6.14 320 ARG A C 1
ATOM 2114 O O . ARG A 1 268 ? 16.555 -35.409 15.474 1.00 6.41 320 ARG A O 1
ATOM 2122 N N . ILE A 1 269 ? 14.718 -34.131 15.343 1.00 6.83 321 ILE A N 1
ATOM 2123 C CA . ILE A 1 269 ? 14.083 -35.078 14.413 1.00 8.36 321 ILE A CA 1
ATOM 2124 C C . ILE A 1 269 ? 14.798 -35.181 13.062 1.00 7.32 321 ILE A C 1
ATOM 2125 O O . ILE A 1 269 ? 15.504 -34.253 12.658 1.00 7.90 321 ILE A O 1
ATOM 2130 N N . THR A 1 270 ? 14.626 -36.321 12.395 1.00 8.80 322 THR A N 1
ATOM 2131 C CA . THR A 1 270 ? 15.157 -36.555 11.046 1.00 7.52 322 THR A CA 1
ATOM 2132 C C . THR A 1 270 ? 14.220 -35.942 10.011 1.00 8.97 322 THR A C 1
ATOM 2133 O O . THR A 1 270 ? 13.057 -35.659 10.309 1.00 9.09 322 THR A O 1
ATOM 2137 N N . ALA A 1 271 ? 14.723 -35.773 8.793 1.00 6.69 323 ALA A N 1
ATOM 2138 C CA . ALA A 1 271 ? 13.915 -35.249 7.692 1.00 8.86 323 ALA A CA 1
ATOM 2139 C C . ALA A 1 271 ? 12.735 -36.173 7.379 1.00 8.85 323 ALA A C 1
ATOM 2140 O O . ALA A 1 271 ? 11.634 -35.683 7.119 1.00 10.74 323 ALA A O 1
ATOM 2142 N N . THR A 1 272 ? 12.970 -37.482 7.386 1.00 8.98 324 THR A N 1
ATOM 2143 C CA . THR A 1 272 ? 11.910 -38.475 7.211 1.00 10.12 324 THR A CA 1
ATOM 2144 C C . THR A 1 272 ? 10.796 -38.319 8.263 1.00 11.16 324 THR A C 1
ATOM 2145 O O . THR A 1 272 ? 9.615 -38.387 7.904 1.00 11.38 324 THR A O 1
ATOM 2149 N N . GLN A 1 273 ? 11.172 -38.084 9.523 1.00 11.05 325 GLN A N 1
ATOM 2150 C CA . GLN A 1 273 ? 10.195 -37.862 10.606 1.00 12.41 325 GLN A CA 1
ATOM 2151 C C . GLN A 1 273 ? 9.404 -36.554 10.392 1.00 12.04 325 GLN A C 1
ATOM 2152 O O . GLN A 1 273 ? 8.231 -36.472 10.751 1.00 11.81 325 GLN A O 1
ATOM 2158 N N . CYS A 1 274 ? 10.052 -35.526 9.855 1.00 11.10 326 CYS A N 1
ATOM 2159 C CA . CYS A 1 274 ? 9.356 -34.273 9.460 1.00 12.45 326 CYS A CA 1
ATOM 2160 C C . CYS A 1 274 ? 8.224 -34.555 8.463 1.00 12.46 326 CYS A C 1
ATOM 2161 O O . CYS A 1 274 ? 7.108 -34.052 8.605 1.00 12.78 326 CYS A O 1
ATOM 2164 N N . LEU A 1 275 ? 8.502 -35.368 7.451 1.00 11.49 327 LEU A N 1
ATOM 2165 C CA . LEU A 1 275 ? 7.455 -35.741 6.461 1.00 12.94 327 LEU A CA 1
ATOM 2166 C C . LEU A 1 275 ? 6.300 -36.496 7.073 1.00 15.72 327 LEU A C 1
ATOM 2167 O O . LEU A 1 275 ? 5.170 -36.417 6.578 1.00 18.20 327 LEU A O 1
ATOM 2172 N N . GLU A 1 276 ? 6.577 -37.273 8.117 1.00 15.47 328 GLU A N 1
ATOM 2173 C CA . GLU A 1 276 ? 5.541 -38.089 8.767 1.00 14.56 328 GLU A CA 1
ATOM 2174 C C . GLU A 1 276 ? 4.753 -37.314 9.818 1.00 12.47 328 GLU A C 1
ATOM 2175 O O . GLU A 1 276 ? 3.765 -37.830 10.348 1.00 10.51 328 GLU A O 1
ATOM 2181 N N . HIS A 1 277 ? 5.175 -36.089 10.125 1.00 11.64 329 HIS A N 1
ATOM 2182 C CA . HIS A 1 277 ? 4.590 -35.384 11.249 1.00 10.20 329 HIS A CA 1
ATOM 2183 C C . HIS A 1 277 ? 3.111 -35.128 10.955 1.00 8.45 329 HIS A C 1
ATOM 2184 O O . HIS A 1 277 ? 2.762 -34.856 9.806 1.00 7.74 329 HIS A O 1
ATOM 2191 N N . PRO A 1 278 ? 2.238 -35.242 11.983 1.00 12.25 330 PRO A N 1
ATOM 2192 C CA . PRO A 1 278 ? 0.801 -34.976 11.837 1.00 11.33 330 PRO A CA 1
ATOM 2193 C C . PRO A 1 278 ? 0.419 -33.674 11.097 1.00 7.26 330 PRO A C 1
ATOM 2194 O O . PRO A 1 278 ? -0.551 -33.680 10.320 1.00 9.69 330 PRO A O 1
ATOM 2198 N N . TRP A 1 279 ? 1.183 -32.603 11.317 1.00 8.73 331 TRP A N 1
ATOM 2199 C CA . TRP A 1 279 ? 0.912 -31.306 10.669 1.00 8.74 331 TRP A CA 1
ATOM 2200 C C . TRP A 1 279 ? 1.035 -31.416 9.147 1.00 7.15 331 TRP A C 1
ATOM 2201 O O . TRP A 1 279 ? 0.203 -30.911 8.406 1.00 6.71 331 TRP A O 1
ATOM 2212 N N . ILE A 1 280 ? 2.079 -32.104 8.677 1.00 7.73 332 ILE A N 1
ATOM 2213 C CA . ILE A 1 280 ? 2.238 -32.330 7.237 1.00 8.25 332 ILE A CA 1
ATOM 2214 C C . ILE A 1 280 ? 1.159 -33.248 6.666 1.00 7.84 332 ILE A C 1
ATOM 2215 O O . ILE A 1 280 ? 0.672 -33.018 5.563 1.00 9.19 332 ILE A O 1
ATOM 2220 N N . GLN A 1 281 ? 0.770 -34.277 7.428 1.00 9.61 333 GLN A N 1
ATOM 2221 C CA . GLN A 1 281 ? -0.219 -35.239 6.997 1.00 12.24 333 GLN A CA 1
ATOM 2222 C C . GLN A 1 281 ? -1.598 -34.603 6.872 1.00 8.38 333 GLN A C 1
ATOM 2223 O O . GLN A 1 281 ? -2.333 -34.932 5.970 1.00 11.88 333 GLN A O 1
ATOM 2229 N N . LYS A 1 282 ? -1.899 -33.652 7.756 1.00 12.14 334 LYS A N 1
ATOM 2230 C CA . LYS A 1 282 ? -3.174 -32.922 7.721 1.00 11.34 334 LYS A CA 1
ATOM 2231 C C . LYS A 1 282 ? -3.396 -32.241 6.363 1.00 12.20 334 LYS A C 1
ATOM 2232 O O . LYS A 1 282 ? -4.518 -32.125 5.914 1.00 14.04 334 LYS A O 1
ATOM 2236 N N . TYR A 1 283 ? -2.314 -31.798 5.718 1.00 14.18 335 TYR A N 1
ATOM 2237 C CA . TYR A 1 283 ? -2.419 -31.023 4.473 1.00 17.72 335 TYR A CA 1
ATOM 2238 C C . TYR A 1 283 ? -2.018 -31.798 3.200 1.00 22.30 335 TYR A C 1
ATOM 2239 O O . TYR A 1 283 ? -2.072 -31.251 2.089 1.00 23.88 335 TYR A O 1
ATOM 2248 N N . SER A 1 284 ? -1.661 -33.071 3.351 1.00 23.89 336 SER A N 1
ATOM 2249 C CA . SER A 1 284 ? -1.257 -33.888 2.208 1.00 26.16 336 SER A CA 1
ATOM 2250 C C . SER A 1 284 ? -2.484 -34.395 1.446 1.00 28.87 336 SER A C 1
ATOM 2251 O O . SER A 1 284 ? -3.553 -34.588 2.034 1.00 27.42 336 SER A O 1
ATOM 2254 N N . SER A 1 285 ? -2.329 -34.590 0.137 1.00 33.69 337 SER A N 1
ATOM 2255 C CA . SER A 1 285 ? -3.432 -35.062 -0.723 1.00 37.13 337 SER A CA 1
ATOM 2256 C C . SER A 1 285 ? -3.556 -36.585 -0.683 1.00 41.63 337 SER A C 1
ATOM 2257 O O . SER A 1 285 ? -2.633 -37.278 -0.252 1.00 42.29 337 SER A O 1
ATOM 2260 N N . GLU A 1 286 ? -4.701 -37.100 -1.132 1.00 47.12 338 GLU A N 1
ATOM 2261 C CA . GLU A 1 286 ? -4.890 -38.557 -1.301 1.00 49.16 338 GLU A CA 1
ATOM 2262 C C . GLU A 1 286 ? -6.133 -38.845 -2.140 1.00 50.04 338 GLU A C 1
ATOM 2263 O O . GLU A 1 286 ? -7.249 -38.524 -1.729 1.00 51.77 338 GLU A O 1
#

Sequence (278 aa):
SGRENLYFQGTFAERYNIVCMLGKGSFGEVLKCKDRITQQEYAVKVINKASAKNKDTSTILREVELLKKLDHPNIMKLFEILEDSSSFYIVGELYTGGELFDEIIKRKRFSEHDAARIIKQVFSGITYMHKHNIVHRDLKPENILLESKEKDCDIKIIDFGLSTCFQQNTKMKDRIGTAYYIAPEVLRGTYDEKCDVWSAGVILYILLSGTPPFYGKNEYDILKRVETGKYAFDLPQWRTISDDAKDLIRKMLTFHPSLRITATQCLEHPWIQKYSSE

B-factor: mean 12.81, std 7.33, range [2.0, 51.77]

Organism: Cryptosporidium parvum (strain Iowa II) (NCBI:txid353152)

Solvent-accessible surface area: 14189 Å² total; per-residue (Å²): 135,50,211,124,83,100,164,128,53,29,46,10,15,135,102,12,66,74,75,52,102,87,25,48,19,18,6,8,69,30,23,50,0,12,23,109,163,89,130,40,84,52,13,0,19,34,0,80,57,87,20,25,89,60,207,69,46,69,41,1,51,139,62,0,65,66,17,54,161,25,99,30,84,10,17,36,47,22,82,28,14,20,58,20,105,69,12,1,26,7,0,0,54,47,24,76,19,37,51,1,71,72,35,12,102,156,82,138,102,8,65,26,102,44,0,2,76,4,0,73,25,0,2,34,0,1,30,41,3,26,155,76,134,33,26,1,49,28,1,25,0,46,4,0,38,27,70,27,172,133,186,81,16,64,3,17,1,22,16,9,5,7,4,76,2,0,86,52,29,99,107,45,150,77,106,76,12,38,3,53,9,38,1,2,1,20,68,130,62,94,95,66,71,22,1,0,2,0,1,0,0,0,0,0,6,10,0,1,1,33,37,36,6,0,116,24,151,62,62,144,47,0,42,79,89,0,86,76,10,166,58,46,31,128,66,115,58,0,192,125,22,42,116,62,0,28,48,0,0,123,82,0,5,35,62,98,25,102,130,5,21,56,6,70,100,1,33,113,14,81,1,1,92,106,75,36,114,181

Foldseek 3Di:
DDDVVCVLQPDDSVQKDFDAWDAADWQATKTWIAGVVPRDIWIKGKHFPVFWPDPDVVVVQVQVVVQQVDDDQQAWHWDDWDDGPTIIITITHDAAQAWQVVVCVVPLAADLLRLLLQLLSVLRVLQRVVVVQWAAQQDARNQWGFRYNDPPGHIHGYRGRVVNTGDTDPDDPCPLRRLLQGALVVVVVHDGRLRSLSSSLQVSVCNQQSDGQQDDDGNVSSNVSNNVLDGDCPDVSNVPPDPQSVVLSCLSSPRDSVSHDDSVVSCVRPSSVVNDDD